Protein AF-0000000087647552 (afdb_homodimer)

Secondary structure (DSSP, 8-state):
-BHHHHHHHHHHHHHTTTS-HHHHHHHHHHHHHHTT-GGGTTSBGGG--HHHHHHHHHHHHTTT--SEEEEESTTTT--HHHHHHHHHHHHHHHHHHT-EEEEE-SS--HHHHTT-SEEEEEETTEEEEEEEGGG--TTT-/-BHHHHHHHHHHHHHTTTS-HHHHHHHHHHHHHHTT-GGGTTSBGGG--HHHHHHHHHHHHTTT--SEEEEE-TTTT--HHHHHHHHHHHHHHHHHHT-EEEEE-SS--HHHHTT-SEEEEEETTEEEEEEEGGG--TTT-

Structure (mmCIF, N/CA/C/O backbone):
data_AF-0000000087647552-model_v1
#
loop_
_entity.id
_entity.type
_entity.pdbx_description
1 polymer 'ABC transporter domain-containing protein'
#
loop_
_atom_site.group_PDB
_atom_site.id
_atom_site.type_symbol
_atom_site.label_atom_id
_atom_site.label_alt_id
_atom_site.label_comp_id
_atom_site.label_asym_id
_atom_site.label_entity_id
_atom_site.label_seq_id
_atom_site.pdbx_PDB_ins_code
_atom_site.Cartn_x
_atom_site.Cartn_y
_atom_site.Cartn_z
_atom_site.occupancy
_atom_site.B_iso_or_equiv
_atom_site.auth_seq_id
_atom_site.auth_comp_id
_atom_site.auth_asym_id
_atom_site.auth_atom_id
_atom_site.pdbx_PDB_model_num
ATOM 1 N N . MET A 1 1 ? 21.781 -4.305 -1.238 1 91.25 1 MET A N 1
ATOM 2 C CA . MET A 1 1 ? 20.938 -4.188 -0.052 1 91.25 1 MET A CA 1
ATOM 3 C C . MET A 1 1 ? 20.234 -5.508 0.249 1 91.25 1 MET A C 1
ATOM 5 O O . MET A 1 1 ? 19.766 -6.191 -0.665 1 91.25 1 MET A O 1
ATOM 9 N N . THR A 1 2 ? 20.281 -5.852 1.512 1 95.75 2 THR A N 1
ATOM 10 C CA . THR A 1 2 ? 19.641 -7.105 1.885 1 95.75 2 THR A CA 1
ATOM 11 C C . THR A 1 2 ? 18.141 -6.895 2.115 1 95.75 2 THR A C 1
ATOM 13 O O . THR A 1 2 ? 17.688 -5.762 2.281 1 95.75 2 THR A O 1
ATOM 16 N N . LEU A 1 3 ? 17.484 -8.008 2.064 1 96.69 3 LEU A N 1
ATOM 17 C CA . LEU A 1 3 ? 16.047 -7.941 2.289 1 96.69 3 LEU A CA 1
ATOM 18 C C . LEU A 1 3 ? 15.734 -7.395 3.678 1 96.69 3 LEU A C 1
ATOM 20 O O . LEU A 1 3 ? 14.883 -6.516 3.828 1 96.69 3 LEU A O 1
ATOM 24 N N . ARG A 1 4 ? 16.438 -7.867 4.66 1 96.31 4 ARG A N 1
ATOM 25 C CA . ARG A 1 4 ? 16.219 -7.406 6.023 1 96.31 4 ARG A CA 1
ATOM 26 C C . ARG A 1 4 ? 16.469 -5.91 6.148 1 96.31 4 ARG A C 1
ATOM 28 O O . ARG A 1 4 ? 15.727 -5.199 6.82 1 96.31 4 ARG A O 1
ATOM 35 N N . SER A 1 5 ? 17.516 -5.441 5.582 1 95.38 5 SER A N 1
ATOM 36 C CA . SER A 1 5 ? 17.828 -4.02 5.605 1 95.38 5 SER A CA 1
ATOM 37 C C . SER A 1 5 ? 16.719 -3.195 4.957 1 95.38 5 SER A C 1
ATOM 39 O O . SER A 1 5 ? 16.328 -2.15 5.477 1 95.38 5 SER A O 1
ATOM 41 N N . LEU A 1 6 ? 16.25 -3.693 3.814 1 95.69 6 LEU A N 1
ATOM 42 C CA . LEU A 1 6 ? 15.164 -2.975 3.143 1 95.69 6 LEU A CA 1
ATOM 43 C C . LEU A 1 6 ? 13.938 -2.869 4.043 1 95.69 6 LEU A C 1
ATOM 45 O O . LEU A 1 6 ? 13.367 -1.788 4.195 1 95.69 6 LEU A O 1
ATOM 49 N N . LEU A 1 7 ? 13.594 -3.951 4.625 1 95.81 7 LEU A N 1
ATOM 50 C CA . LEU A 1 7 ? 12.414 -3.967 5.488 1 95.81 7 LEU A CA 1
ATOM 51 C C . LEU A 1 7 ? 12.633 -3.078 6.711 1 95.81 7 LEU A C 1
ATOM 53 O O . LEU A 1 7 ? 11.711 -2.367 7.133 1 95.81 7 LEU A O 1
ATOM 57 N N . TYR A 1 8 ? 13.766 -3.104 7.223 1 93.75 8 TYR A N 1
ATOM 58 C CA . TYR A 1 8 ? 14.078 -2.281 8.391 1 93.75 8 TYR A CA 1
ATOM 59 C C . TYR A 1 8 ? 13.984 -0.798 8.047 1 93.75 8 TYR A C 1
ATOM 61 O O . TYR A 1 8 ? 13.398 -0.019 8.797 1 93.75 8 TYR A O 1
ATOM 69 N N . TYR A 1 9 ? 14.586 -0.434 6.984 1 93.31 9 TYR A N 1
ATOM 70 C CA . TYR A 1 9 ? 14.562 0.972 6.598 1 93.31 9 TYR A CA 1
ATOM 71 C C . TYR A 1 9 ? 13.148 1.421 6.242 1 93.31 9 TYR A C 1
ATOM 73 O O . TYR A 1 9 ? 12.766 2.555 6.531 1 93.31 9 TYR A O 1
ATOM 81 N N . THR A 1 10 ? 12.406 0.552 5.578 1 93.81 10 THR A N 1
ATOM 82 C CA . THR A 1 10 ? 11.016 0.861 5.297 1 93.81 10 THR A CA 1
ATOM 83 C C . THR A 1 10 ? 10.227 1.047 6.594 1 93.81 10 THR A C 1
ATOM 85 O O . THR A 1 10 ? 9.438 1.987 6.719 1 93.81 10 THR A O 1
ATOM 88 N N . ALA A 1 11 ? 10.453 0.198 7.539 1 92.88 11 ALA A N 1
ATOM 89 C CA . ALA A 1 11 ? 9.797 0.303 8.836 1 92.88 11 ALA A CA 1
ATOM 90 C C . ALA A 1 11 ? 10.188 1.592 9.555 1 92.88 11 ALA A C 1
ATOM 92 O O . ALA A 1 11 ? 9.344 2.268 10.141 1 92.88 11 ALA A O 1
ATOM 93 N N . SER A 1 12 ? 11.438 1.857 9.508 1 89.94 12 SER A N 1
ATOM 94 C CA . SER A 1 12 ? 11.938 3.072 10.141 1 89.94 12 SER A CA 1
ATOM 95 C C . SER A 1 12 ? 11.312 4.316 9.523 1 89.94 12 SER A C 1
ATOM 97 O O . SER A 1 12 ? 11 5.277 10.227 1 89.94 12 SER A O 1
ATOM 99 N N . LEU A 1 13 ? 11.219 4.242 8.258 1 89.62 13 LEU A N 1
ATOM 100 C CA . LEU A 1 13 ? 10.57 5.344 7.559 1 89.62 13 LEU A CA 1
ATOM 101 C C . LEU A 1 13 ? 9.109 5.473 7.98 1 89.62 13 LEU A C 1
ATOM 103 O O . LEU A 1 13 ? 8.625 6.578 8.234 1 89.62 13 LEU A O 1
ATOM 107 N N . THR A 1 14 ? 8.461 4.391 8.031 1 86.56 14 THR A N 1
ATOM 108 C CA . THR A 1 14 ? 7.027 4.348 8.305 1 86.56 14 THR A CA 1
ATOM 109 C C . THR A 1 14 ? 6.73 4.758 9.742 1 86.56 14 THR A C 1
ATOM 111 O O . THR A 1 14 ? 5.773 5.492 10 1 86.56 14 THR A O 1
ATOM 114 N N . PHE A 1 15 ? 7.625 4.363 10.617 1 84.56 15 PHE A N 1
ATOM 115 C CA . PHE A 1 15 ? 7.301 4.527 12.031 1 84.56 15 PHE A CA 1
ATOM 116 C C . PHE A 1 15 ? 8.305 5.453 12.711 1 84.56 15 PHE A C 1
ATOM 118 O O . PHE A 1 15 ? 8.219 5.691 13.914 1 84.56 15 PHE A O 1
ATOM 125 N N . GLY A 1 16 ? 9.188 5.852 11.922 1 71.12 16 GLY A N 1
ATOM 126 C CA . GLY A 1 16 ? 10.289 6.613 12.484 1 71.12 16 GLY A CA 1
ATOM 127 C C . GLY A 1 16 ? 9.852 7.598 13.555 1 71.12 16 GLY A C 1
ATOM 128 O O . GLY A 1 16 ? 8.953 8.406 13.328 1 71.12 16 GLY A O 1
ATOM 129 N N . GLY A 1 17 ? 10.508 7.422 14.703 1 69.88 17 GLY A N 1
ATOM 130 C CA . GLY A 1 17 ? 10.359 8.289 15.859 1 69.88 17 GLY A CA 1
ATOM 131 C C . GLY A 1 17 ? 9.164 7.953 16.719 1 69.88 17 GLY A C 1
ATOM 132 O O . GLY A 1 17 ? 9.055 8.422 17.859 1 69.88 17 GLY A O 1
ATOM 133 N N . THR A 1 18 ? 8.273 7.156 16.109 1 78.75 18 THR A N 1
ATOM 134 C CA . THR A 1 18 ? 7.062 6.875 16.875 1 78.75 18 THR A CA 1
ATOM 135 C C . THR A 1 18 ? 7.172 5.531 17.578 1 78.75 18 THR A C 1
ATOM 137 O O . THR A 1 18 ? 6.496 5.297 18.594 1 78.75 18 THR A O 1
ATOM 140 N N . LEU A 1 19 ? 8 4.672 17.016 1 82.38 19 LEU A N 1
ATOM 141 C CA . LEU A 1 19 ? 8.18 3.357 17.625 1 82.38 19 LEU A CA 1
ATOM 142 C C . LEU A 1 19 ? 9.641 3.141 18.031 1 82.38 19 LEU A C 1
ATOM 144 O O . LEU A 1 19 ? 10.555 3.547 17.312 1 82.38 19 LEU A O 1
ATOM 148 N N . PRO A 1 20 ? 9.812 2.525 19.172 1 86.81 20 PRO A N 1
ATOM 149 C CA . PRO A 1 20 ? 11.172 2.15 19.562 1 86.81 20 PRO A CA 1
ATOM 150 C C . PRO A 1 20 ? 11.789 1.098 18.641 1 86.81 20 PRO A C 1
ATOM 152 O O . PRO A 1 20 ? 11.062 0.364 17.969 1 86.81 20 PRO A O 1
ATOM 155 N N . GLY A 1 21 ? 13.109 1.027 18.594 1 85.62 21 GLY A N 1
ATOM 156 C CA . GLY A 1 21 ? 13.852 0.119 17.734 1 85.62 21 GLY A CA 1
ATOM 157 C C . GLY A 1 21 ? 13.445 -1.331 17.906 1 85.62 21 GLY A C 1
ATOM 158 O O . GLY A 1 21 ? 13.305 -2.059 16.906 1 85.62 21 GLY A O 1
ATOM 159 N N . ASN A 1 22 ? 13.211 -1.688 19.109 1 90.69 22 ASN A N 1
ATOM 160 C CA . ASN A 1 22 ? 12.82 -3.068 19.375 1 90.69 22 ASN A CA 1
ATOM 161 C C . ASN A 1 22 ? 11.469 -3.402 18.75 1 90.69 22 ASN A C 1
ATOM 163 O O . ASN A 1 22 ? 11.273 -4.516 18.25 1 90.69 22 ASN A O 1
ATOM 167 N N . GLU A 1 23 ? 10.578 -2.477 18.734 1 91.62 23 GLU A N 1
ATOM 168 C CA . GLU A 1 23 ? 9.266 -2.676 18.125 1 91.62 23 GLU A CA 1
ATOM 169 C C . GLU A 1 23 ? 9.375 -2.754 16.609 1 91.62 23 GLU A C 1
ATOM 171 O O . GLU A 1 23 ? 8.648 -3.521 15.961 1 91.62 23 GLU A O 1
ATOM 1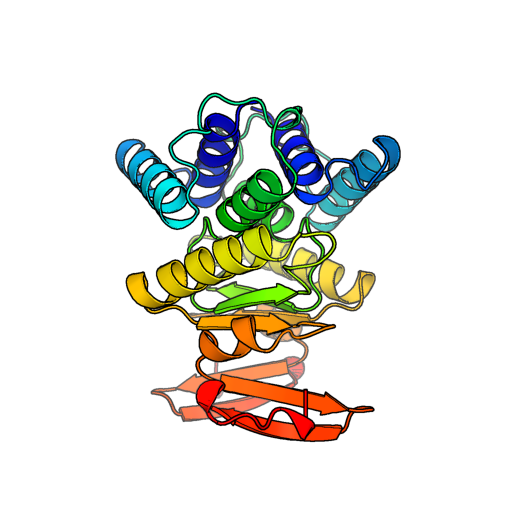76 N N . ILE A 1 24 ? 10.266 -1.996 16.141 1 91.5 24 ILE A N 1
ATOM 177 C CA . ILE A 1 24 ? 10.508 -2.035 14.695 1 91.5 24 ILE A CA 1
ATOM 178 C C . ILE A 1 24 ? 11.031 -3.414 14.297 1 91.5 24 ILE A C 1
ATOM 180 O O . ILE A 1 24 ? 10.547 -4.012 13.336 1 91.5 24 ILE A O 1
ATOM 184 N N . GLU A 1 25 ? 11.938 -3.932 15.055 1 92.94 25 GLU A N 1
ATOM 185 C CA . GLU A 1 25 ? 12.5 -5.254 14.789 1 92.94 25 GLU A CA 1
ATOM 186 C C . GLU A 1 25 ? 11.43 -6.336 14.883 1 92.94 25 GLU A C 1
ATOM 188 O O . GLU A 1 25 ? 11.414 -7.27 14.078 1 92.94 25 GLU A O 1
ATOM 193 N N . ARG A 1 26 ? 10.602 -6.172 15.805 1 93.81 26 ARG A N 1
ATOM 194 C CA . ARG A 1 26 ? 9.516 -7.133 15.984 1 93.81 26 ARG A CA 1
ATOM 195 C C . ARG A 1 26 ? 8.562 -7.109 14.797 1 93.81 26 ARG A C 1
ATOM 197 O O . ARG A 1 26 ? 8.141 -8.164 14.312 1 93.81 26 ARG A O 1
ATOM 204 N N . ARG A 1 27 ? 8.273 -5.992 14.336 1 91.75 27 ARG A N 1
ATOM 205 C CA . ARG A 1 27 ? 7.379 -5.848 13.195 1 91.75 27 ARG A CA 1
ATOM 206 C C . ARG A 1 27 ? 7.996 -6.445 11.938 1 91.75 27 ARG A C 1
ATOM 208 O O . ARG A 1 27 ? 7.324 -7.152 11.188 1 91.75 27 ARG A O 1
ATOM 215 N N . VAL A 1 28 ? 9.25 -6.141 11.766 1 95.19 28 VAL A N 1
ATOM 216 C CA . VAL A 1 28 ? 9.961 -6.664 10.602 1 95.19 28 VAL A CA 1
ATOM 217 C C . VAL A 1 28 ? 10.008 -8.188 10.664 1 95.19 28 VAL A C 1
ATOM 219 O O . VAL A 1 28 ? 9.711 -8.867 9.68 1 95.19 28 VAL A O 1
ATOM 222 N N . HIS A 1 29 ? 10.297 -8.695 11.797 1 96 29 HIS A N 1
ATOM 223 C CA . HIS A 1 29 ? 10.367 -10.141 11.977 1 96 29 HIS A CA 1
ATOM 224 C C . HIS A 1 29 ? 9.008 -10.789 11.734 1 96 29 HIS A C 1
ATOM 226 O O . HIS A 1 29 ? 8.914 -11.82 11.062 1 96 29 HIS A O 1
ATOM 232 N N . SER A 1 30 ? 7.988 -10.203 12.305 1 94.75 30 SER A N 1
ATOM 233 C CA . SER A 1 30 ? 6.629 -10.711 12.141 1 94.75 30 SER A CA 1
ATOM 234 C C . SER A 1 30 ? 6.223 -10.742 10.672 1 94.75 30 SER A C 1
ATOM 236 O O . SER A 1 30 ? 5.633 -11.719 10.203 1 94.75 30 SER A O 1
ATOM 238 N N . LEU A 1 31 ? 6.547 -9.742 9.984 1 94.38 31 LEU A N 1
ATOM 239 C CA . LEU A 1 31 ? 6.207 -9.672 8.562 1 94.38 31 LEU A CA 1
ATOM 240 C C . LEU A 1 31 ? 6.984 -10.711 7.766 1 94.38 31 LEU A C 1
ATOM 242 O O . LEU A 1 31 ? 6.43 -11.359 6.875 1 94.38 31 LEU A O 1
ATOM 246 N N . MET A 1 32 ? 8.242 -10.828 8.086 1 96.44 32 MET A N 1
ATOM 247 C CA . MET A 1 32 ? 9.055 -11.828 7.398 1 96.44 32 MET A CA 1
ATOM 248 C C . MET A 1 32 ? 8.508 -13.227 7.645 1 96.44 32 MET A C 1
ATOM 250 O O . MET A 1 32 ? 8.508 -14.062 6.738 1 96.44 32 MET A O 1
ATOM 254 N N . ARG A 1 33 ? 8.07 -13.469 8.852 1 96.38 33 ARG A N 1
ATOM 255 C CA . ARG A 1 33 ? 7.461 -14.75 9.172 1 96.38 33 ARG A CA 1
ATOM 256 C C . ARG A 1 33 ? 6.18 -14.969 8.367 1 96.38 33 ARG A C 1
ATOM 258 O O . ARG A 1 33 ? 5.996 -16.016 7.754 1 96.38 33 ARG A O 1
ATOM 265 N N . THR A 1 34 ? 5.324 -14.031 8.344 1 95.12 34 THR A N 1
ATOM 266 C CA . THR A 1 34 ? 4.031 -14.102 7.676 1 95.12 34 THR A CA 1
ATOM 267 C C . THR A 1 34 ? 4.207 -14.383 6.188 1 95.12 34 THR A C 1
ATOM 269 O O . THR A 1 34 ? 3.432 -15.133 5.594 1 95.12 34 THR A O 1
ATOM 272 N N . PHE A 1 35 ? 5.285 -13.883 5.598 1 95.88 35 PHE A N 1
ATOM 273 C CA . PHE A 1 35 ? 5.465 -14 4.156 1 95.88 35 PHE A CA 1
ATOM 274 C C . PHE A 1 35 ? 6.543 -15.023 3.822 1 95.88 35 PHE A C 1
ATOM 276 O O . PHE A 1 35 ? 7.074 -15.031 2.711 1 95.88 35 PHE A O 1
ATOM 283 N N . ASP A 1 36 ? 6.836 -15.82 4.777 1 96.19 36 ASP A N 1
ATOM 284 C CA . ASP A 1 36 ? 7.777 -16.922 4.598 1 96.19 36 ASP A CA 1
ATOM 285 C C . ASP A 1 36 ? 9.109 -16.422 4.043 1 96.19 36 ASP A C 1
ATOM 287 O O . ASP A 1 36 ? 9.594 -16.922 3.029 1 96.19 36 ASP A O 1
ATOM 291 N N . LEU A 1 37 ? 9.68 -15.406 4.734 1 97.12 37 LEU A N 1
ATOM 292 C CA . LEU A 1 37 ? 10.914 -14.773 4.27 1 97.12 37 LEU A CA 1
ATOM 293 C C . LEU A 1 37 ? 12 -14.852 5.332 1 97.12 37 LEU A C 1
ATOM 295 O O . LEU A 1 37 ? 13.039 -14.203 5.211 1 97.12 37 LEU A O 1
ATOM 299 N N . LEU A 1 38 ? 11.789 -15.562 6.457 1 96.44 38 LEU A N 1
ATOM 300 C CA . LEU A 1 38 ? 12.75 -15.617 7.555 1 96.44 38 LEU A CA 1
ATOM 301 C C . LEU A 1 38 ? 14.102 -16.125 7.066 1 96.44 38 LEU A C 1
ATOM 303 O O . LEU A 1 38 ? 15.141 -15.648 7.523 1 96.44 38 LEU A O 1
ATOM 307 N N . GLY A 1 39 ? 14.156 -16.984 6.121 1 95.69 39 GLY A N 1
ATOM 308 C CA . GLY A 1 39 ? 15.398 -17.531 5.602 1 95.69 39 GLY A CA 1
ATOM 309 C C . GLY A 1 39 ? 16.047 -16.641 4.559 1 95.69 39 GLY A C 1
ATOM 310 O O . GLY A 1 39 ? 17.141 -16.938 4.078 1 95.69 39 GLY A O 1
ATOM 311 N N . TYR A 1 40 ? 15.492 -15.453 4.309 1 96.5 40 TYR A N 1
ATOM 312 C CA . TYR A 1 40 ? 15.961 -14.625 3.199 1 96.5 40 TYR A CA 1
ATOM 313 C C . TYR A 1 40 ? 16.531 -13.312 3.707 1 96.5 40 TYR A C 1
ATOM 315 O O . TYR A 1 40 ? 16.953 -12.469 2.914 1 96.5 40 TYR A O 1
ATOM 323 N N . GLY A 1 41 ? 16.594 -13.125 4.996 1 96 41 GLY A N 1
ATOM 324 C CA . GLY A 1 41 ? 16.953 -11.836 5.57 1 96 41 GLY A CA 1
ATOM 325 C C . GLY A 1 41 ? 18.312 -11.328 5.098 1 96 41 GLY A C 1
ATOM 326 O O . GLY A 1 41 ? 18.484 -10.133 4.859 1 96 41 GLY A O 1
ATOM 327 N N . HIS A 1 42 ? 19.234 -12.203 4.895 1 96.81 42 HIS A N 1
ATOM 328 C CA . HIS A 1 42 ? 20.594 -11.82 4.547 1 96.81 42 HIS A CA 1
ATOM 329 C C . HIS A 1 42 ? 20.797 -11.828 3.035 1 96.81 42 HIS A C 1
ATOM 331 O O . HIS A 1 42 ? 21.859 -11.43 2.545 1 96.81 42 HIS A O 1
ATOM 337 N N . GLU A 1 43 ? 19.812 -12.234 2.305 1 95.81 43 GLU A N 1
ATOM 338 C CA . GLU A 1 43 ? 19.922 -12.281 0.85 1 95.81 43 GLU A CA 1
ATOM 339 C C . GLU A 1 43 ? 19.844 -10.883 0.242 1 95.81 43 GLU A C 1
ATOM 341 O O . GLU A 1 43 ? 19.047 -10.055 0.686 1 95.81 43 GLU A O 1
ATOM 346 N N . LYS A 1 44 ? 20.766 -10.727 -0.76 1 94.94 44 LYS A N 1
ATOM 347 C CA . LYS A 1 44 ? 20.641 -9.492 -1.532 1 94.94 44 LYS A CA 1
ATOM 348 C C . LYS A 1 44 ? 19.359 -9.484 -2.365 1 94.94 44 LYS A C 1
ATOM 350 O O . LYS A 1 44 ? 18.953 -10.523 -2.887 1 94.94 44 LYS A O 1
ATOM 355 N N . LEU A 1 45 ? 18.766 -8.289 -2.518 1 93.44 45 LEU A N 1
ATOM 356 C CA . LEU A 1 45 ? 17.5 -8.156 -3.227 1 93.44 45 LEU A CA 1
ATOM 357 C C . LEU A 1 45 ? 17.609 -8.703 -4.645 1 93.44 45 LEU A C 1
ATOM 359 O O . LEU A 1 45 ? 16.688 -9.344 -5.145 1 93.44 45 LEU A O 1
ATOM 363 N N . GLN A 1 46 ? 18.75 -8.484 -5.336 1 89.81 46 GLN A N 1
ATOM 364 C CA . GLN A 1 46 ? 18.938 -8.898 -6.727 1 89.81 46 GLN A CA 1
ATOM 365 C C . GLN A 1 46 ? 18.984 -10.414 -6.848 1 89.81 46 GLN A C 1
ATOM 367 O O . GLN A 1 46 ? 18.844 -10.961 -7.945 1 89.81 46 GLN A O 1
ATOM 372 N N . ASN A 1 47 ? 19.203 -11.133 -5.766 1 92.88 47 ASN A N 1
ATOM 373 C CA . ASN A 1 47 ? 19.359 -12.586 -5.781 1 92.88 47 ASN A CA 1
ATOM 374 C C . ASN A 1 47 ? 18.047 -13.297 -5.465 1 92.88 47 ASN A C 1
ATOM 376 O O . ASN A 1 47 ? 17.969 -14.523 -5.516 1 92.88 47 ASN A O 1
ATOM 380 N N . LEU A 1 48 ? 17.078 -12.578 -5.168 1 93.62 48 LEU A N 1
ATOM 381 C CA . LEU A 1 48 ? 15.797 -13.188 -4.82 1 93.62 48 LEU A CA 1
ATOM 382 C C . LEU A 1 48 ? 15.125 -13.781 -6.055 1 93.62 48 LEU A C 1
ATOM 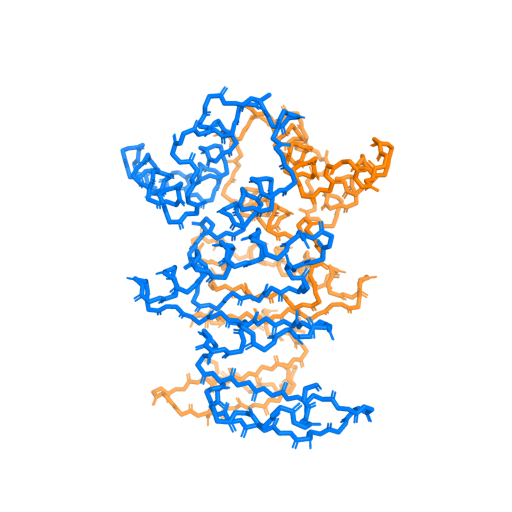384 O O . LEU A 1 48 ? 15.18 -13.195 -7.141 1 93.62 48 LEU A O 1
ATOM 388 N N . SER A 1 49 ? 14.578 -14.984 -5.836 1 91.19 49 SER A N 1
ATOM 389 C CA . SER A 1 49 ? 13.727 -15.539 -6.883 1 91.19 49 SER A CA 1
ATOM 390 C C . SER A 1 49 ? 12.5 -14.664 -7.117 1 91.19 49 SER A C 1
ATOM 392 O O . SER A 1 49 ? 12.211 -13.766 -6.324 1 91.19 49 SER A O 1
ATOM 394 N N . LYS A 1 50 ? 11.727 -14.945 -8.172 1 89.31 50 LYS A N 1
ATOM 395 C CA . LYS A 1 50 ? 10.516 -14.195 -8.5 1 89.31 50 LYS A CA 1
ATOM 396 C C . LYS A 1 50 ? 9.477 -14.32 -7.387 1 89.31 50 LYS A C 1
ATOM 398 O O . LYS A 1 50 ? 8.836 -13.336 -7.012 1 89.31 50 LYS A O 1
ATOM 403 N N . SER A 1 51 ? 9.375 -15.508 -6.949 1 92.06 51 SER A N 1
ATOM 404 C CA . SER A 1 51 ? 8.398 -15.773 -5.902 1 92.06 51 SER A CA 1
ATOM 405 C C . SER A 1 51 ? 8.773 -15.078 -4.598 1 92.06 51 SER A C 1
ATOM 407 O O . SER A 1 51 ? 7.934 -14.453 -3.953 1 92.06 51 SER A O 1
ATOM 409 N N . ALA A 1 52 ? 10.023 -15.148 -4.156 1 93.75 52 ALA A N 1
ATOM 410 C CA . ALA A 1 52 ? 10.492 -14.484 -2.941 1 93.75 52 ALA A CA 1
ATOM 411 C C . ALA A 1 52 ? 10.414 -12.961 -3.08 1 93.75 52 ALA A C 1
ATOM 413 O O . ALA A 1 52 ? 10.078 -12.266 -2.123 1 93.75 52 ALA A O 1
ATOM 414 N N . ARG A 1 53 ? 10.695 -12.562 -4.242 1 93.25 53 ARG A N 1
ATOM 415 C CA . ARG A 1 53 ? 10.633 -11.133 -4.535 1 93.25 53 ARG A CA 1
ATOM 416 C C . ARG A 1 53 ? 9.203 -10.617 -4.387 1 93.25 53 ARG A C 1
ATOM 418 O O . ARG A 1 53 ? 8.984 -9.539 -3.824 1 93.25 53 ARG A O 1
ATOM 425 N N . ARG A 1 54 ? 8.281 -11.281 -4.906 1 91.62 54 ARG A N 1
ATOM 426 C CA . ARG A 1 54 ? 6.883 -10.891 -4.797 1 91.62 54 ARG A CA 1
ATOM 427 C C . ARG A 1 54 ? 6.438 -10.844 -3.34 1 91.62 54 ARG A C 1
ATOM 429 O O . ARG A 1 54 ? 5.766 -9.898 -2.922 1 91.62 54 ARG A O 1
ATOM 436 N N . ARG A 1 55 ? 6.812 -11.836 -2.66 1 93.75 55 ARG A N 1
ATOM 437 C CA . ARG A 1 55 ? 6.445 -11.875 -1.248 1 93.75 55 ARG A CA 1
ATOM 438 C C . ARG A 1 55 ? 7.117 -10.742 -0.479 1 93.75 55 ARG A C 1
ATOM 440 O O . ARG A 1 55 ? 6.504 -10.133 0.402 1 93.75 55 ARG A O 1
ATOM 447 N N . ALA A 1 56 ? 8.359 -10.438 -0.813 1 94.56 56 ALA A N 1
ATOM 448 C CA . ALA A 1 56 ? 9.07 -9.32 -0.201 1 94.56 56 ALA A CA 1
ATOM 449 C C . ALA A 1 56 ? 8.375 -7.996 -0.513 1 94.56 56 ALA A C 1
ATOM 451 O O . ALA A 1 56 ? 8.227 -7.141 0.364 1 94.56 56 ALA A O 1
ATOM 452 N N . ALA A 1 57 ? 7.977 -7.855 -1.758 1 91.56 57 ALA A N 1
ATOM 453 C CA . ALA A 1 57 ? 7.262 -6.645 -2.152 1 91.56 57 ALA A CA 1
ATOM 454 C C . ALA A 1 57 ? 5.973 -6.484 -1.352 1 91.56 57 ALA A C 1
ATOM 456 O O . ALA A 1 57 ? 5.617 -5.371 -0.949 1 91.56 57 ALA A O 1
ATOM 457 N N . MET A 1 58 ? 5.316 -7.504 -1.102 1 91.25 58 MET A N 1
ATOM 458 C CA . MET A 1 58 ? 4.098 -7.477 -0.297 1 91.25 58 MET A CA 1
ATOM 459 C C . MET A 1 58 ? 4.402 -7.078 1.144 1 91.25 58 MET A C 1
ATOM 461 O O . MET A 1 58 ? 3.668 -6.297 1.747 1 91.25 58 MET A O 1
ATOM 465 N N . ALA A 1 59 ? 5.453 -7.66 1.643 1 93 59 ALA A N 1
ATOM 466 C CA . ALA A 1 59 ? 5.867 -7.328 3.004 1 93 59 ALA A CA 1
ATOM 467 C C . ALA A 1 59 ? 6.137 -5.832 3.143 1 93 59 ALA A C 1
ATOM 469 O O . ALA A 1 59 ? 5.75 -5.215 4.137 1 93 59 ALA A O 1
ATOM 470 N N . VAL A 1 60 ? 6.77 -5.297 2.16 1 92.38 60 VAL A N 1
ATOM 471 C CA . VAL A 1 60 ? 7.047 -3.865 2.164 1 92.38 60 VAL A CA 1
ATOM 472 C C . VAL A 1 60 ? 5.734 -3.086 2.139 1 92.38 60 VAL A C 1
ATOM 474 O O . VAL A 1 60 ? 5.543 -2.152 2.924 1 92.38 60 VAL A O 1
ATOM 477 N N . ALA A 1 61 ? 4.879 -3.488 1.303 1 87.81 61 ALA A N 1
ATOM 478 C CA . ALA A 1 61 ? 3.604 -2.797 1.125 1 87.81 61 ALA A CA 1
ATOM 479 C C . ALA A 1 61 ? 2.762 -2.865 2.396 1 87.81 61 ALA A C 1
ATOM 481 O O . ALA A 1 61 ? 2.004 -1.938 2.695 1 87.81 61 ALA A O 1
ATOM 482 N N . LEU A 1 62 ? 2.975 -3.873 3.17 1 89.25 62 LEU A N 1
ATOM 483 C CA . LEU A 1 62 ? 2.113 -4.113 4.32 1 89.25 62 LEU A CA 1
ATOM 484 C C . LEU A 1 62 ? 2.799 -3.678 5.613 1 89.25 62 LEU A C 1
ATOM 486 O O . LEU A 1 62 ? 2.305 -3.959 6.707 1 89.25 62 LEU A O 1
ATOM 490 N N . MET A 1 63 ? 3.814 -3.016 5.426 1 89.5 63 MET A N 1
ATOM 491 C CA . MET A 1 63 ? 4.578 -2.568 6.59 1 89.5 63 MET A CA 1
ATOM 492 C C . MET A 1 63 ? 3.707 -1.739 7.527 1 89.5 63 MET A C 1
ATOM 494 O O . MET A 1 63 ? 3.75 -1.923 8.742 1 89.5 63 MET A O 1
ATOM 498 N N . LYS A 1 64 ? 2.906 -0.943 7.012 1 84.06 64 LYS A N 1
ATOM 499 C CA . LYS A 1 64 ? 2.088 -0.039 7.812 1 84.06 64 LYS A CA 1
ATOM 500 C C . LYS A 1 64 ? 0.899 -0.773 8.43 1 84.06 64 LYS A C 1
ATOM 502 O O . LYS A 1 64 ? 0.236 -0.249 9.328 1 84.06 64 LYS A O 1
ATOM 507 N N . ASP A 1 65 ? 0.677 -1.971 7.973 1 86.69 65 ASP A N 1
ATOM 508 C CA . ASP A 1 65 ? -0.378 -2.818 8.516 1 86.69 65 ASP A CA 1
ATOM 509 C C . ASP A 1 65 ? -1.753 -2.188 8.312 1 86.69 65 ASP A C 1
ATOM 511 O O . ASP A 1 65 ? -2.504 -1.989 9.266 1 86.69 65 ASP A O 1
ATOM 515 N N . PRO A 1 66 ? -2.057 -1.925 7.117 1 84.44 66 PRO A N 1
ATOM 516 C CA . PRO A 1 66 ? -3.348 -1.299 6.824 1 84.44 66 PRO A CA 1
ATOM 517 C C . PRO A 1 66 ? -4.531 -2.221 7.113 1 84.44 66 PRO A C 1
ATOM 519 O O . PRO A 1 66 ? -4.383 -3.445 7.086 1 84.44 66 PRO A O 1
ATOM 522 N N . LEU A 1 67 ? -5.688 -1.565 7.305 1 84.38 67 LEU A N 1
ATOM 523 C CA . LEU A 1 67 ? -6.906 -2.328 7.543 1 84.38 67 LEU A CA 1
ATOM 524 C C . LEU A 1 67 ? -7.375 -3.021 6.266 1 84.38 67 LEU A C 1
ATOM 526 O O . LEU A 1 67 ? -7.969 -4.102 6.324 1 84.38 67 LEU A O 1
ATOM 530 N N . LEU A 1 68 ? -7.098 -2.387 5.141 1 87.06 68 LEU A N 1
ATOM 531 C CA . LEU A 1 68 ? -7.488 -2.906 3.834 1 87.06 68 LEU A CA 1
ATOM 532 C C . LEU A 1 68 ? -6.293 -2.934 2.883 1 87.06 68 LEU A C 1
ATOM 534 O O . LEU A 1 68 ? -5.664 -1.901 2.643 1 87.06 68 LEU A O 1
ATOM 538 N N . LEU A 1 69 ? -5.984 -4.141 2.428 1 87.25 69 LEU A N 1
ATOM 539 C CA . LEU A 1 69 ? -4.938 -4.305 1.427 1 87.25 69 LEU A CA 1
ATOM 540 C C . LEU A 1 69 ? -5.535 -4.621 0.06 1 87.25 69 LEU A C 1
ATOM 542 O O . LEU A 1 69 ? -6.324 -5.562 -0.074 1 87.25 69 LEU A O 1
ATOM 546 N N . VAL A 1 70 ? -5.199 -3.771 -0.9 1 87.69 70 VAL A N 1
ATOM 547 C CA . VAL A 1 70 ? -5.621 -4.023 -2.273 1 87.69 70 VAL A CA 1
ATOM 548 C C . VAL A 1 70 ? -4.434 -4.527 -3.094 1 87.69 70 VAL A C 1
ATOM 550 O O . VAL A 1 70 ? -3.387 -3.879 -3.145 1 87.69 70 VAL A O 1
ATOM 553 N N . VAL A 1 71 ? -4.625 -5.641 -3.639 1 87.75 71 VAL A N 1
ATOM 554 C CA . VAL A 1 71 ? -3.561 -6.246 -4.434 1 87.75 71 VAL A CA 1
ATOM 555 C C . VAL A 1 71 ? -4.055 -6.492 -5.855 1 87.75 71 VAL A C 1
ATOM 557 O O . VAL A 1 71 ? -5.051 -7.191 -6.062 1 87.75 71 VAL A O 1
ATOM 560 N N . GLU A 1 72 ? -3.342 -5.957 -6.754 1 84.56 72 GLU A N 1
ATOM 561 C CA . GLU A 1 72 ? -3.729 -6.117 -8.156 1 84.56 72 GLU A CA 1
ATOM 562 C C . GLU A 1 72 ? -2.863 -7.164 -8.852 1 84.56 72 GLU A C 1
ATOM 564 O O . GLU A 1 72 ? -1.644 -7.004 -8.945 1 84.56 72 GLU A O 1
ATOM 569 N N . ASP A 1 73 ? -3.451 -8.219 -9.328 1 87 73 ASP A N 1
ATOM 570 C CA . ASP A 1 73 ? -2.826 -9.281 -10.109 1 87 73 ASP A CA 1
ATOM 571 C C . ASP A 1 73 ? -1.564 -9.805 -9.43 1 87 73 ASP A C 1
ATOM 573 O O . ASP A 1 73 ? -0.486 -9.812 -10.023 1 87 73 ASP A O 1
ATOM 577 N N . PRO A 1 74 ? -1.704 -10.328 -8.258 1 86.81 74 PRO A N 1
ATOM 578 C CA . PRO A 1 74 ? -0.533 -10.75 -7.488 1 86.81 74 PRO A CA 1
ATOM 579 C C . PRO A 1 74 ? 0.134 -12 -8.062 1 86.81 74 PRO A C 1
ATOM 581 O O . PRO A 1 74 ? 1.275 -12.312 -7.715 1 86.81 74 PRO A O 1
ATOM 584 N N . PHE A 1 75 ? -0.526 -12.633 -8.961 1 87 75 PHE A N 1
ATOM 585 C CA . PHE A 1 75 ? -0.044 -13.938 -9.383 1 87 75 PHE A CA 1
ATOM 586 C C . PHE A 1 75 ? 0.63 -13.852 -10.75 1 87 75 PHE A C 1
ATOM 588 O O . PHE A 1 75 ? 1.069 -14.867 -11.297 1 87 75 PHE A O 1
ATOM 595 N N . HIS A 1 76 ? 0.662 -12.672 -11.234 1 83.5 76 HIS A N 1
ATOM 596 C CA . HIS A 1 76 ? 1.241 -12.516 -12.562 1 83.5 76 HIS A CA 1
ATOM 597 C C . HIS A 1 76 ? 2.666 -13.062 -12.609 1 83.5 76 HIS A C 1
ATOM 599 O O . HIS A 1 76 ? 3.477 -12.758 -11.727 1 83.5 76 HIS A O 1
ATOM 605 N N . ASP A 1 77 ? 2.975 -13.992 -13.586 1 84.06 77 ASP A N 1
ATOM 606 C CA . ASP A 1 77 ? 4.289 -14.547 -13.898 1 84.06 77 ASP A CA 1
ATOM 607 C C . ASP A 1 77 ? 4.762 -15.492 -12.797 1 84.06 77 ASP A C 1
ATOM 609 O O . ASP A 1 77 ? 5.965 -15.711 -12.641 1 84.06 77 ASP A O 1
ATOM 613 N N . LEU A 1 78 ? 3.861 -15.953 -11.969 1 88.5 78 LEU A N 1
ATOM 614 C CA . LEU A 1 78 ? 4.199 -16.922 -10.945 1 88.5 78 LEU A CA 1
ATOM 615 C C . LEU A 1 78 ? 3.746 -18.328 -11.352 1 88.5 78 LEU A C 1
ATOM 617 O O . LEU A 1 78 ? 2.742 -18.469 -12.055 1 88.5 78 LEU A O 1
ATOM 621 N N . ASP A 1 79 ? 4.535 -19.266 -10.93 1 89.75 79 ASP A N 1
ATOM 622 C CA . ASP A 1 79 ? 4.109 -20.641 -11.141 1 89.75 79 ASP A CA 1
ATOM 623 C C . ASP A 1 79 ? 3.061 -21.047 -10.109 1 89.75 79 ASP A C 1
ATOM 625 O O . ASP A 1 79 ? 2.799 -20.312 -9.156 1 89.75 79 ASP A O 1
ATOM 629 N N . PRO A 1 80 ? 2.357 -22.172 -10.328 1 89.19 80 PRO A N 1
ATOM 630 C CA . PRO A 1 80 ? 1.25 -22.578 -9.461 1 89.19 80 PRO A CA 1
ATOM 631 C C . PRO A 1 80 ? 1.665 -22.719 -7.996 1 89.19 80 PRO A C 1
ATOM 633 O O . PRO A 1 80 ? 0.912 -22.328 -7.098 1 89.19 80 PRO A O 1
ATOM 636 N N . ILE A 1 81 ? 2.814 -23.234 -7.773 1 90.62 81 ILE A N 1
ATOM 637 C CA . ILE A 1 81 ? 3.281 -23.438 -6.406 1 90.62 81 ILE A CA 1
ATOM 638 C C . ILE A 1 81 ? 3.498 -22.094 -5.723 1 90.62 81 ILE A C 1
ATOM 640 O O . ILE A 1 81 ? 3.084 -21.891 -4.578 1 90.62 81 ILE A O 1
ATOM 644 N N . ALA A 1 82 ? 4.125 -21.188 -6.414 1 91.19 82 ALA A N 1
ATOM 645 C CA . ALA A 1 82 ? 4.359 -19.828 -5.898 1 91.19 82 ALA A CA 1
ATOM 646 C C . ALA A 1 82 ? 3.041 -19.109 -5.637 1 91.19 82 ALA A C 1
ATOM 648 O O . ALA A 1 82 ? 2.92 -18.359 -4.664 1 91.19 82 ALA A O 1
ATOM 649 N N . CYS A 1 83 ? 2.129 -19.328 -6.504 1 90.81 83 CYS A N 1
ATOM 650 C CA . CYS A 1 83 ? 0.806 -18.75 -6.316 1 90.81 83 CYS A CA 1
ATOM 651 C C . CYS A 1 83 ? 0.175 -19.219 -5.016 1 90.81 83 CYS A C 1
ATOM 653 O O . CYS A 1 83 ? -0.343 -18.422 -4.238 1 90.81 83 CYS A O 1
ATOM 655 N N . TYR A 1 84 ? 0.229 -20.453 -4.875 1 90.12 84 TYR A N 1
ATOM 656 C CA . TYR A 1 84 ? -0.332 -21.047 -3.666 1 90.12 84 TYR A CA 1
ATOM 657 C C . TYR A 1 84 ? 0.362 -20.5 -2.42 1 90.12 84 TYR A C 1
ATOM 659 O O . TYR A 1 84 ? -0.293 -20.203 -1.422 1 90.12 84 TYR A O 1
ATOM 667 N N . GLN A 1 85 ? 1.652 -20.422 -2.461 1 91.69 85 GLN A N 1
ATOM 668 C CA . GLN A 1 85 ? 2.424 -19.906 -1.334 1 91.69 85 GLN A CA 1
ATOM 669 C C . GLN A 1 85 ? 2.027 -18.469 -1.007 1 91.69 85 GLN A C 1
ATOM 671 O O . GLN A 1 85 ? 1.82 -18.125 0.159 1 91.69 85 GLN A O 1
ATOM 676 N N . LEU A 1 86 ? 1.963 -17.703 -2.023 1 92.69 86 LEU A N 1
ATOM 677 C CA . LEU A 1 86 ? 1.591 -16.312 -1.825 1 92.69 86 LEU A CA 1
ATOM 678 C C . LEU A 1 86 ? 0.182 -16.203 -1.254 1 92.69 86 LEU A C 1
ATOM 680 O O . LEU A 1 86 ? -0.067 -15.391 -0.358 1 92.69 86 LEU A O 1
ATOM 684 N N . MET A 1 87 ? -0.73 -16.938 -1.765 1 91.94 87 MET A N 1
ATOM 685 C CA . MET A 1 87 ? -2.104 -16.938 -1.271 1 91.94 87 MET A CA 1
ATOM 686 C C . MET A 1 87 ? -2.152 -17.297 0.209 1 91.94 87 MET A C 1
ATOM 688 O O . MET A 1 87 ? -2.895 -16.688 0.979 1 91.94 87 MET A O 1
ATOM 692 N N . ASN A 1 88 ? -1.435 -18.266 0.541 1 92.44 88 ASN A N 1
ATOM 693 C CA . ASN A 1 88 ? -1.383 -18.672 1.942 1 92.44 88 ASN A CA 1
ATOM 694 C C . ASN A 1 88 ? -0.829 -17.547 2.826 1 92.44 88 ASN A C 1
ATOM 696 O O . ASN A 1 88 ? -1.321 -17.328 3.934 1 92.44 88 ASN A O 1
ATOM 700 N N . CYS A 1 89 ? 0.211 -16.922 2.355 1 94.12 89 CYS A N 1
ATOM 701 C CA . CYS A 1 89 ? 0.772 -15.797 3.084 1 94.12 89 CYS A CA 1
ATOM 702 C C . CYS A 1 89 ? -0.279 -14.719 3.303 1 94.12 89 CYS A C 1
ATOM 704 O O . CYS A 1 89 ? -0.433 -14.211 4.418 1 94.12 89 CYS A O 1
ATOM 706 N N . LEU A 1 90 ? -0.985 -14.414 2.262 1 94 90 LEU A N 1
ATOM 707 C CA . LEU A 1 90 ? -1.995 -13.367 2.33 1 94 90 LEU A CA 1
ATOM 708 C C . LEU A 1 90 ? -3.145 -13.773 3.244 1 94 90 LEU A C 1
ATOM 710 O O . LEU A 1 90 ? -3.658 -12.953 4.008 1 94 90 LEU A O 1
ATOM 714 N N . ARG A 1 91 ? -3.547 -14.961 3.129 1 92.44 91 ARG A N 1
ATOM 715 C CA . ARG A 1 91 ? -4.59 -15.484 4.008 1 92.44 91 ARG A CA 1
ATOM 716 C C . ARG A 1 91 ? -4.164 -15.398 5.469 1 92.44 91 ARG A C 1
ATOM 718 O O . ARG A 1 91 ? -4.938 -14.969 6.324 1 92.44 91 ARG A O 1
ATOM 725 N N . ASN A 1 92 ? -2.992 -15.859 5.77 1 91.44 92 ASN A N 1
ATOM 726 C CA . ASN A 1 92 ? -2.461 -15.812 7.129 1 91.44 92 ASN A CA 1
ATOM 727 C C . ASN A 1 92 ? -2.383 -14.375 7.645 1 91.44 92 ASN A C 1
ATOM 729 O O . ASN A 1 92 ? -2.738 -14.109 8.789 1 91.44 92 ASN A O 1
ATOM 733 N N . TYR A 1 93 ? -1.881 -13.531 6.797 1 92.62 93 TYR A N 1
ATOM 734 C CA . TYR A 1 93 ? -1.818 -12.117 7.148 1 92.62 93 TYR A CA 1
ATOM 735 C C . TYR A 1 93 ? -3.195 -11.586 7.535 1 92.62 93 TYR A C 1
ATOM 737 O O . TYR A 1 93 ? -3.35 -10.945 8.578 1 92.62 93 TYR A O 1
ATOM 745 N N . ALA A 1 94 ? -4.168 -11.867 6.734 1 93.25 94 ALA A N 1
ATOM 746 C CA . ALA A 1 94 ? -5.531 -11.391 6.961 1 93.25 94 ALA A CA 1
ATOM 747 C C . ALA A 1 94 ? -6.113 -11.977 8.242 1 93.25 94 ALA A C 1
ATOM 749 O O . ALA A 1 94 ? -6.719 -11.266 9.039 1 93.25 94 ALA A O 1
ATOM 750 N N . ALA A 1 95 ? -5.914 -13.242 8.414 1 90.81 95 ALA A N 1
ATOM 751 C CA . ALA A 1 95 ? -6.484 -13.953 9.555 1 90.81 95 ALA A CA 1
ATOM 752 C C . ALA A 1 95 ? -5.82 -13.531 10.859 1 90.81 95 ALA A C 1
ATOM 754 O O . ALA A 1 95 ? -6.5 -13.242 11.852 1 90.81 95 ALA A O 1
ATOM 755 N N . GLU A 1 96 ? -4.531 -13.391 10.898 1 89.5 96 GLU A N 1
ATOM 756 C CA . GLU A 1 96 ? -3.766 -13.102 12.109 1 89.5 96 GLU A CA 1
ATOM 757 C C . GLU A 1 96 ? -4 -11.672 12.578 1 89.5 96 GLU A C 1
ATOM 759 O O . GLU A 1 96 ? -3.967 -11.391 13.781 1 89.5 96 GLU A O 1
ATOM 764 N N . ARG A 1 97 ? -4.188 -10.828 11.648 1 90 97 ARG A N 1
ATOM 765 C CA . ARG A 1 97 ? -4.246 -9.406 11.984 1 90 97 ARG A CA 1
ATOM 766 C C . ARG A 1 97 ? -5.66 -8.859 11.828 1 90 97 ARG A C 1
ATOM 768 O O . ARG A 1 97 ? -5.898 -7.672 12.031 1 90 97 ARG A O 1
ATOM 775 N N . SER A 1 98 ? -6.617 -9.695 11.531 1 92.31 98 SER A N 1
ATOM 776 C CA . SER A 1 98 ? -8 -9.289 11.305 1 92.31 98 SER A CA 1
ATOM 777 C C . SER A 1 98 ? -8.094 -8.164 10.281 1 92.31 98 SER A C 1
ATOM 779 O O . SER A 1 98 ? -8.695 -7.125 10.547 1 92.31 98 SER A O 1
ATOM 781 N N . ARG A 1 99 ? -7.402 -8.43 9.172 1 91.94 99 ARG A N 1
ATOM 782 C CA . ARG A 1 99 ? -7.375 -7.469 8.078 1 91.94 99 ARG A CA 1
ATOM 783 C C . ARG A 1 99 ? -8.18 -7.973 6.887 1 91.94 99 ARG A C 1
ATOM 785 O O . ARG A 1 99 ? -8.5 -9.164 6.801 1 91.94 99 ARG A O 1
ATOM 792 N N . ILE A 1 100 ? -8.523 -7.016 5.988 1 91.06 100 ILE A N 1
ATOM 793 C CA . ILE A 1 100 ? -9.211 -7.34 4.742 1 91.06 100 ILE A CA 1
ATOM 794 C C . ILE A 1 100 ? -8.227 -7.242 3.574 1 91.06 100 ILE A C 1
ATOM 796 O O . ILE A 1 100 ? -7.508 -6.25 3.441 1 91.06 100 ILE A O 1
ATOM 800 N N . VAL A 1 101 ? -8.18 -8.312 2.775 1 92.06 101 VAL A N 1
ATOM 801 C CA . VAL A 1 101 ? -7.375 -8.305 1.559 1 92.06 101 VAL A CA 1
ATOM 802 C C . VAL A 1 101 ? -8.289 -8.383 0.336 1 92.06 101 VAL A C 1
ATOM 804 O O . VAL A 1 101 ? -9.055 -9.336 0.187 1 92.06 101 VAL A O 1
ATOM 807 N N . LEU A 1 102 ? -8.25 -7.336 -0.427 1 91.31 102 LEU A N 1
ATOM 808 C CA . LEU A 1 102 ? -8.945 -7.301 -1.709 1 91.31 102 LEU A CA 1
ATOM 809 C C . LEU A 1 102 ? -7.969 -7.52 -2.861 1 91.31 102 LEU A C 1
ATOM 811 O O . LEU A 1 102 ? -6.965 -6.816 -2.975 1 91.31 102 LEU A O 1
ATOM 815 N N . MET A 1 103 ? -8.305 -8.531 -3.709 1 90.94 103 MET A N 1
ATOM 816 C CA . MET A 1 103 ? -7.395 -8.844 -4.809 1 90.94 103 MET A CA 1
ATOM 817 C C . MET A 1 103 ? -8.148 -8.914 -6.133 1 90.94 103 MET A C 1
ATOM 819 O O . MET A 1 103 ? -9.312 -9.32 -6.168 1 90.94 103 MET A O 1
ATOM 823 N N . THR A 1 104 ? -7.539 -8.453 -7.125 1 89.38 104 THR A N 1
ATOM 824 C CA . THR A 1 104 ? -8.008 -8.688 -8.492 1 89.38 104 THR A CA 1
ATOM 825 C C . THR A 1 104 ? -7.141 -9.734 -9.188 1 89.38 104 THR A C 1
ATOM 827 O O . THR A 1 104 ? -5.914 -9.695 -9.086 1 89.38 104 THR A O 1
ATOM 830 N N . ILE A 1 105 ? -7.828 -10.648 -9.75 1 87.31 105 ILE A N 1
ATOM 831 C CA . ILE A 1 105 ? -7.117 -11.734 -10.414 1 87.31 105 ILE A CA 1
ATOM 832 C C . ILE A 1 105 ? -7.633 -11.898 -11.836 1 87.31 105 ILE A C 1
ATOM 834 O O . ILE A 1 105 ? -8.844 -11.961 -12.062 1 87.31 105 ILE A O 1
ATOM 838 N N . GLY A 1 106 ? -6.738 -11.797 -12.742 1 82.56 106 GLY A N 1
ATOM 839 C CA . GLY A 1 106 ? -7.129 -12 -14.133 1 82.56 106 GLY A CA 1
ATOM 840 C C . GLY A 1 106 ? -7.512 -13.438 -14.438 1 82.56 106 GLY A C 1
ATOM 841 O O . GLY A 1 106 ? -8.547 -13.695 -15.055 1 82.56 106 GLY A O 1
ATOM 842 N N . ARG A 1 107 ? -6.707 -14.414 -14.211 1 76.62 107 ARG A N 1
ATOM 843 C CA . ARG A 1 107 ? -6.996 -15.828 -14.414 1 76.62 107 ARG A CA 1
ATOM 844 C C . ARG A 1 107 ? -7.012 -16.578 -13.086 1 76.62 107 ARG A C 1
ATOM 846 O O . ARG A 1 107 ? -5.988 -16.656 -12.398 1 76.62 107 ARG A O 1
ATOM 853 N N . LEU A 1 108 ? -8.203 -16.922 -12.812 1 73.44 108 LEU A N 1
ATOM 854 C CA . LEU A 1 108 ? -8.328 -17.609 -11.531 1 73.44 108 LEU A CA 1
ATOM 855 C C . LEU A 1 108 ? -8.227 -19.125 -11.695 1 73.44 108 LEU A C 1
ATOM 857 O O . LEU A 1 108 ? -8.852 -19.688 -12.594 1 73.44 108 LEU A O 1
ATOM 861 N N . ARG A 1 109 ? -7.379 -19.609 -10.984 1 76.12 109 ARG A N 1
ATOM 862 C CA . ARG A 1 109 ? -7.316 -21.062 -10.891 1 76.12 109 ARG A CA 1
ATOM 863 C C . ARG A 1 109 ? -8.219 -21.594 -9.781 1 76.12 109 ARG A C 1
ATOM 865 O O . ARG A 1 109 ? -8.422 -20.906 -8.773 1 76.12 109 ARG A O 1
ATOM 872 N N . SER A 1 110 ? -8.789 -22.781 -9.969 1 75.06 110 SER A N 1
ATOM 873 C CA . SER A 1 110 ? -9.742 -23.375 -9.031 1 75.06 110 SER A CA 1
ATOM 874 C C . SER A 1 110 ? -9.125 -23.562 -7.652 1 75.06 110 SER A C 1
ATOM 876 O O . SER A 1 110 ? -9.797 -23.375 -6.637 1 75.06 110 SER A O 1
ATOM 878 N N . ASP A 1 111 ? -7.938 -23.984 -7.602 1 76.56 111 ASP A N 1
ATOM 879 C CA . ASP A 1 111 ? -7.27 -24.25 -6.332 1 76.56 111 ASP A CA 1
ATOM 880 C C . ASP A 1 111 ? -7.117 -22.969 -5.512 1 76.56 111 ASP A C 1
ATOM 882 O O . ASP A 1 111 ? -7.113 -23.016 -4.281 1 76.56 111 ASP A O 1
ATOM 886 N N . ILE A 1 112 ? -7.102 -21.859 -6.125 1 80.88 112 ILE A N 1
ATOM 887 C CA . ILE A 1 112 ? -6.949 -20.562 -5.457 1 80.88 112 ILE A CA 1
ATOM 888 C C . ILE A 1 112 ? -8.305 -20.094 -4.926 1 80.88 112 ILE A C 1
ATOM 890 O O . ILE A 1 112 ? -8.375 -19.469 -3.863 1 80.88 112 ILE A O 1
ATOM 894 N N . CYS A 1 113 ? -9.305 -20.484 -5.52 1 79.88 113 CYS A N 1
ATOM 895 C CA . CYS A 1 113 ? -10.656 -20.078 -5.145 1 79.88 113 CYS A CA 1
ATOM 896 C C . CYS A 1 113 ? -11.023 -20.609 -3.766 1 79.88 113 CYS A C 1
ATOM 898 O O . CYS A 1 113 ? -11.719 -19.953 -3.002 1 79.88 113 CYS A O 1
ATOM 900 N N . GLN A 1 114 ? -10.484 -21.719 -3.498 1 81.88 114 GLN A N 1
ATOM 901 C CA . GLN A 1 114 ? -10.844 -22.391 -2.25 1 81.88 114 GLN A CA 1
ATOM 902 C C . GLN A 1 114 ? -10.289 -21.641 -1.046 1 81.88 114 GLN A C 1
ATOM 904 O O . GLN A 1 114 ? -10.781 -21.797 0.074 1 81.88 114 GLN A O 1
ATOM 909 N N . ILE A 1 115 ? -9.359 -20.828 -1.267 1 85.69 115 ILE A N 1
ATOM 910 C CA . ILE A 1 115 ? -8.711 -20.094 -0.183 1 85.69 115 ILE A CA 1
ATOM 911 C C . ILE A 1 115 ? -9.398 -18.75 0.019 1 85.69 115 ILE A C 1
ATOM 913 O O . ILE A 1 115 ? -9.258 -18.125 1.073 1 85.69 115 ILE A O 1
ATOM 917 N N . ILE A 1 116 ? -10.164 -18.375 -0.931 1 88.44 116 ILE A N 1
ATOM 918 C CA . ILE A 1 116 ? -10.773 -17.047 -0.934 1 88.44 116 ILE A CA 1
ATOM 919 C C . ILE A 1 116 ? -12.117 -17.109 -0.21 1 88.44 116 ILE A C 1
ATOM 921 O O . ILE A 1 116 ? -12.945 -17.969 -0.488 1 88.44 116 ILE A O 1
ATOM 925 N N . SER A 1 117 ? -12.305 -16.188 0.795 1 91.44 117 SER A N 1
ATOM 926 C CA . SER A 1 117 ? -13.555 -16.156 1.554 1 91.44 117 SER A CA 1
ATOM 927 C C . SER A 1 117 ? -14.719 -15.719 0.678 1 91.44 117 SER A C 1
ATOM 929 O O . SER A 1 117 ? -15.773 -16.359 0.68 1 91.44 117 SER A O 1
ATOM 931 N N . ARG A 1 118 ? -14.578 -14.656 -0.056 1 92.5 118 ARG A N 1
ATOM 932 C CA . ARG A 1 118 ? -15.594 -14.117 -0.96 1 92.5 118 ARG A CA 1
ATOM 933 C C . ARG A 1 118 ? -14.992 -13.789 -2.322 1 92.5 118 ARG A C 1
ATOM 935 O O . ARG A 1 118 ? -13.867 -13.289 -2.406 1 92.5 118 ARG A O 1
ATOM 942 N N . ILE A 1 119 ? -15.758 -14.133 -3.369 1 91.12 119 ILE A N 1
ATOM 943 C CA 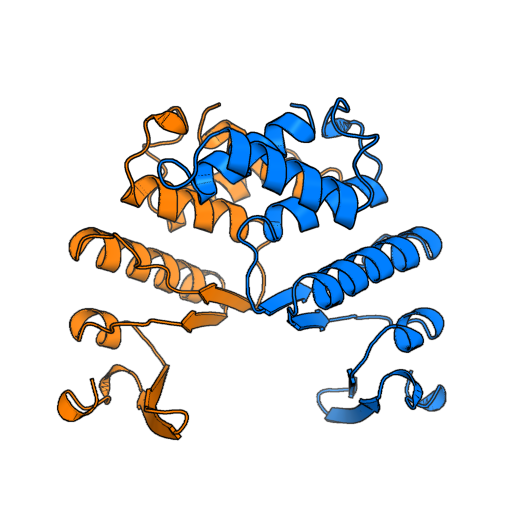. ILE A 1 119 ? -15.258 -13.906 -4.719 1 91.12 119 ILE A CA 1
ATOM 944 C C . ILE A 1 119 ? -16.359 -13.281 -5.578 1 91.12 119 ILE A C 1
ATOM 946 O O . ILE A 1 119 ? -17.531 -13.586 -5.41 1 91.12 119 ILE A O 1
ATOM 950 N N . THR A 1 120 ? -16.016 -12.336 -6.32 1 92 120 THR A N 1
ATOM 951 C CA . THR A 1 120 ? -16.859 -11.766 -7.363 1 92 120 THR A CA 1
ATOM 952 C C . THR A 1 120 ? -16.219 -11.945 -8.734 1 92 120 THR A C 1
ATOM 954 O O . THR A 1 120 ? -15.086 -11.523 -8.961 1 92 120 THR A O 1
ATOM 957 N N . VAL A 1 121 ? -16.922 -12.609 -9.633 1 90.62 121 VAL A N 1
ATOM 958 C CA . VAL A 1 121 ? -16.453 -12.867 -10.984 1 90.62 121 VAL A CA 1
ATOM 959 C C . VAL A 1 121 ? -17.109 -11.906 -11.969 1 90.62 121 VAL A C 1
ATOM 961 O O . VAL A 1 121 ? -18.344 -11.836 -12.039 1 90.62 121 VAL A O 1
ATOM 964 N N . LEU A 1 122 ? -16.234 -11.242 -12.617 1 90.38 122 LEU A N 1
ATOM 965 C CA . LEU A 1 122 ? -16.719 -10.297 -13.617 1 90.38 122 LEU A CA 1
ATOM 966 C C . LEU A 1 122 ? -16.469 -10.812 -15.023 1 90.38 122 LEU A C 1
ATOM 968 O O . LEU A 1 122 ? -15.406 -11.391 -15.297 1 90.38 122 LEU A O 1
ATOM 972 N N . PHE A 1 123 ? -17.531 -10.664 -15.844 1 88.31 123 PHE A N 1
ATOM 973 C CA . PHE A 1 123 ? -17.438 -10.984 -17.266 1 88.31 123 PHE A CA 1
ATOM 974 C C . PHE A 1 123 ? -18.016 -9.859 -18.109 1 88.31 123 PHE A C 1
ATOM 976 O O . PHE A 1 123 ? -19.203 -9.555 -18.031 1 88.31 123 PHE A O 1
ATOM 983 N N . HIS A 1 124 ? -17.125 -9.305 -18.891 1 89.38 124 HIS A N 1
ATOM 984 C CA . HIS A 1 124 ? -17.516 -8.172 -19.719 1 89.38 124 HIS A CA 1
ATOM 985 C C . HIS A 1 124 ? -18.219 -7.102 -18.891 1 89.38 124 HIS A C 1
ATOM 987 O O . HIS A 1 124 ? -19.281 -6.613 -19.297 1 89.38 124 HIS A O 1
ATOM 993 N N . GLY A 1 125 ? -17.766 -6.945 -17.75 1 87.19 125 GLY A N 1
ATOM 994 C CA . GLY A 1 125 ? -18.25 -5.852 -16.938 1 87.19 125 GLY A CA 1
ATOM 995 C C . GLY A 1 125 ? -19.469 -6.227 -16.109 1 87.19 125 GLY A C 1
ATOM 996 O O . GLY A 1 125 ? -19.969 -5.418 -15.32 1 87.19 125 GLY A O 1
ATOM 997 N N . GLU A 1 126 ? -19.875 -7.441 -16.312 1 91.75 126 GLU A N 1
ATOM 998 C CA . GLU A 1 126 ? -21.047 -7.906 -15.578 1 91.75 126 GLU A CA 1
ATOM 999 C C . GLU A 1 126 ? -20.672 -8.93 -14.508 1 91.75 126 GLU A C 1
ATOM 1001 O O . GLU A 1 126 ? -19.781 -9.766 -14.734 1 91.75 126 GLU A O 1
ATOM 1006 N N . VAL A 1 127 ? -21.438 -8.836 -13.438 1 92.88 127 VAL A N 1
ATOM 1007 C CA . VAL A 1 127 ? -21.172 -9.781 -12.359 1 92.88 127 VAL A CA 1
ATOM 1008 C C . VAL A 1 127 ? -21.797 -11.133 -12.703 1 92.88 127 VAL A C 1
ATOM 1010 O O . VAL A 1 127 ? -23 -11.25 -12.867 1 92.88 127 VAL A O 1
ATOM 1013 N N . MET A 1 128 ? -20.953 -12.164 -12.727 1 91.31 128 MET A N 1
ATOM 1014 C CA . MET A 1 128 ? -21.406 -13.523 -13.031 1 91.31 128 MET A CA 1
ATOM 1015 C C . MET A 1 128 ? -21.641 -14.312 -11.75 1 91.31 128 MET A C 1
ATOM 1017 O O . MET A 1 128 ? -22.484 -15.211 -11.719 1 91.31 128 MET A O 1
ATOM 1021 N N . TYR A 1 129 ? -20.922 -14.047 -10.828 1 91.25 129 TYR A N 1
ATOM 1022 C CA . TYR A 1 129 ? -21.016 -14.711 -9.531 1 91.25 129 TYR A CA 1
ATOM 1023 C C . TYR A 1 129 ? -20.484 -13.812 -8.422 1 91.25 129 TYR A C 1
ATOM 1025 O O . TYR A 1 129 ? -19.516 -13.07 -8.617 1 91.25 129 TYR A O 1
ATOM 1033 N N . SER A 1 130 ? -21.109 -13.781 -7.316 1 93.88 130 SER A N 1
ATOM 1034 C CA . SER A 1 130 ? -20.641 -13.102 -6.117 1 93.88 130 SER A CA 1
ATOM 1035 C C . SER A 1 130 ? -21.047 -13.852 -4.855 1 93.88 130 SER A C 1
ATOM 1037 O O . SER A 1 130 ? -22.234 -14.008 -4.574 1 93.88 130 SER A O 1
ATOM 1039 N N . GLY A 1 131 ? -20.125 -14.367 -4.219 1 92.19 131 GLY A N 1
ATOM 1040 C CA . GLY A 1 131 ? -20.406 -15.172 -3.041 1 92.19 131 GLY A CA 1
ATOM 1041 C C . GLY A 1 131 ? -19.172 -15.828 -2.465 1 92.19 131 GLY A C 1
ATOM 1042 O O . GLY A 1 131 ? -18.062 -15.281 -2.559 1 92.19 131 GLY A O 1
ATOM 1043 N N . ASN A 1 132 ? -19.422 -16.938 -1.796 1 90.69 132 ASN A N 1
ATOM 1044 C CA . ASN A 1 132 ? -18.344 -17.688 -1.176 1 90.69 132 ASN A CA 1
ATOM 1045 C C . ASN A 1 132 ? -17.453 -18.344 -2.221 1 90.69 132 ASN A C 1
ATOM 1047 O O . ASN A 1 132 ? -17.938 -18.875 -3.217 1 90.69 132 ASN A O 1
ATOM 1051 N N . GLY A 1 133 ? -16.141 -18.156 -1.966 1 86.44 133 GLY A N 1
ATOM 1052 C CA . GLY A 1 133 ? -15.195 -18.766 -2.883 1 86.44 133 GLY A CA 1
ATOM 1053 C C . GLY A 1 133 ? -15.383 -20.25 -3.047 1 86.44 133 GLY A C 1
ATOM 1054 O O . GLY A 1 133 ? -15.273 -20.781 -4.156 1 86.44 133 GLY A O 1
ATOM 1055 N N . LEU A 1 134 ? -15.703 -20.922 -1.949 1 85.12 134 LEU A N 1
ATOM 1056 C CA . LEU A 1 134 ? -15.852 -22.359 -1.946 1 85.12 134 LEU A CA 1
ATOM 1057 C C . LEU A 1 134 ? -17.047 -22.797 -2.781 1 85.12 134 LEU A C 1
ATOM 1059 O O . LEU A 1 134 ? -17.078 -23.891 -3.328 1 85.12 134 LEU A O 1
ATOM 1063 N N . SER A 1 135 ? -17.984 -21.922 -2.906 1 87.06 135 SER A N 1
ATOM 1064 C CA . SER A 1 135 ? -19.25 -22.25 -3.578 1 87.06 135 SER A CA 1
ATOM 1065 C C . SER A 1 135 ? -19.234 -21.781 -5.031 1 87.06 135 SER A C 1
ATOM 1067 O O . SER A 1 135 ? -20.219 -21.938 -5.742 1 87.06 135 SER A O 1
ATOM 1069 N N . CYS A 1 136 ? -18.109 -21.203 -5.43 1 83.88 136 CYS A N 1
ATOM 1070 C CA . CYS A 1 136 ? -18.047 -20.703 -6.797 1 83.88 136 CYS A CA 1
ATOM 1071 C C . CYS A 1 136 ? -18.016 -21.859 -7.793 1 83.88 136 CYS A C 1
ATOM 1073 O O . CYS A 1 136 ? -17.141 -22.719 -7.727 1 83.88 136 CYS A O 1
ATOM 1075 N N . PRO A 1 137 ? -19.016 -21.812 -8.719 1 83.31 137 PRO A N 1
ATOM 1076 C CA . PRO A 1 137 ? -19.062 -22.891 -9.695 1 83.31 137 PRO A CA 1
ATOM 1077 C C . PRO A 1 137 ? -17.875 -22.859 -10.664 1 83.31 137 PRO A C 1
ATOM 1079 O O . PRO A 1 137 ? -17.453 -21.797 -11.094 1 83.31 137 PRO A O 1
ATOM 1082 N N . GLU A 1 138 ? -17.359 -24.031 -10.922 1 81 138 GLU A N 1
ATOM 1083 C CA . GLU A 1 138 ? -16.25 -24.156 -11.852 1 81 138 GLU A CA 1
ATOM 1084 C C . GLU A 1 138 ? -16.625 -23.625 -13.234 1 81 138 GLU A C 1
ATOM 1086 O O . GLU A 1 138 ? -15.75 -23.188 -13.992 1 81 138 GLU A O 1
ATOM 1091 N N . THR A 1 139 ? -17.906 -23.594 -13.516 1 78.88 139 THR A N 1
ATOM 1092 C CA . THR A 1 139 ? -18.375 -23.188 -14.836 1 78.88 139 THR A CA 1
ATOM 1093 C C . THR A 1 139 ? -18.188 -21.672 -15.023 1 78.88 139 THR A C 1
ATOM 1095 O O . THR A 1 139 ? -18.094 -21.203 -16.156 1 78.88 139 THR A O 1
ATOM 1098 N N . VAL A 1 140 ? -18.141 -21.094 -13.867 1 76.19 140 VAL A N 1
ATOM 1099 C CA . VAL A 1 140 ? -18.016 -19.641 -13.953 1 76.19 140 VAL A CA 1
ATOM 1100 C C . VAL A 1 140 ? -16.547 -19.25 -14.062 1 76.19 140 VAL A C 1
ATOM 1102 O O . VAL A 1 140 ? -16.234 -18.172 -14.586 1 76.19 140 VAL A O 1
ATOM 1105 N N . LEU A 1 141 ? -15.695 -20.141 -13.648 1 72.5 141 LEU A N 1
ATOM 1106 C CA . LEU A 1 141 ? -14.266 -19.828 -13.625 1 72.5 141 LEU A CA 1
ATOM 1107 C C . LEU A 1 141 ? -13.633 -20.078 -14.984 1 72.5 141 LEU A C 1
ATOM 1109 O O . LEU A 1 141 ? -13.992 -21.031 -15.68 1 72.5 141 LEU A O 1
ATOM 1113 N N . MET B 1 1 ? 20.828 5.059 5.207 1 91.38 1 MET B N 1
ATOM 1114 C CA . MET B 1 1 ? 20.25 4.906 3.869 1 91.38 1 MET B CA 1
ATOM 1115 C C . MET B 1 1 ? 19.562 6.188 3.422 1 91.38 1 MET B C 1
ATOM 1117 O O . MET B 1 1 ? 18.891 6.844 4.215 1 91.38 1 MET B O 1
ATOM 1121 N N . THR B 1 2 ? 19.859 6.551 2.188 1 95.75 2 THR B N 1
ATOM 1122 C CA . THR B 1 2 ? 19.234 7.77 1.683 1 95.75 2 THR B CA 1
ATOM 1123 C C . THR B 1 2 ? 17.828 7.48 1.155 1 95.75 2 THR B C 1
ATOM 1125 O O . THR B 1 2 ? 17.484 6.324 0.907 1 95.75 2 THR B O 1
ATOM 1128 N N . LEU B 1 3 ? 17.109 8.547 1.06 1 96.62 3 LEU B N 1
ATOM 1129 C CA . LEU B 1 3 ? 15.758 8.398 0.548 1 96.62 3 LEU B CA 1
ATOM 1130 C C . LEU B 1 3 ? 15.773 7.844 -0.873 1 96.62 3 LEU B C 1
ATOM 1132 O O . LEU B 1 3 ? 15.016 6.922 -1.19 1 96.62 3 LEU B O 1
ATOM 1136 N N . ARG B 1 4 ? 16.641 8.367 -1.688 1 96.31 4 ARG B N 1
ATOM 1137 C CA . ARG B 1 4 ? 16.719 7.902 -3.068 1 96.31 4 ARG B CA 1
ATOM 1138 C C . ARG B 1 4 ? 17.078 6.422 -3.127 1 96.31 4 ARG B C 1
ATOM 1140 O O . ARG B 1 4 ? 16.516 5.672 -3.934 1 96.31 4 ARG B O 1
ATOM 1147 N N . SER B 1 5 ? 18 6.02 -2.361 1 95.44 5 SER B N 1
ATOM 1148 C CA . SER B 1 5 ? 18.391 4.613 -2.312 1 95.44 5 SER B CA 1
ATOM 1149 C C . SER B 1 5 ? 17.219 3.727 -1.9 1 95.44 5 SER B C 1
ATOM 1151 O O . SER B 1 5 ? 17 2.666 -2.488 1 95.44 5 SER B O 1
ATOM 1153 N N . LEU B 1 6 ? 16.5 4.18 -0.886 1 95.69 6 LEU B N 1
ATOM 1154 C CA . LEU B 1 6 ? 15.352 3.398 -0.443 1 95.69 6 LEU B CA 1
ATOM 1155 C C . LEU B 1 6 ? 14.344 3.234 -1.571 1 95.69 6 LEU B C 1
ATOM 1157 O O . LEU B 1 6 ? 13.867 2.125 -1.832 1 95.69 6 LEU B O 1
ATOM 1161 N N . LEU B 1 7 ? 14.062 4.293 -2.207 1 95.81 7 LEU B N 1
ATOM 1162 C CA . LEU B 1 7 ? 13.086 4.254 -3.291 1 95.81 7 LEU B CA 1
ATOM 1163 C C . LEU B 1 7 ? 13.586 3.385 -4.441 1 95.81 7 LEU B C 1
ATOM 1165 O O . LEU B 1 7 ? 12.812 2.629 -5.035 1 95.81 7 LEU B O 1
ATOM 1169 N N . TYR B 1 8 ? 14.805 3.488 -4.719 1 93.75 8 TYR B N 1
ATOM 1170 C CA . TYR B 1 8 ? 15.391 2.691 -5.793 1 93.75 8 TYR B CA 1
ATOM 1171 C C . TYR B 1 8 ? 15.305 1.203 -5.473 1 93.75 8 TYR B C 1
ATOM 1173 O O . TYR B 1 8 ? 14.922 0.399 -6.324 1 93.75 8 TYR B O 1
ATOM 1181 N N . TYR B 1 9 ? 15.695 0.863 -4.305 1 93.31 9 TYR B N 1
ATOM 1182 C CA . TYR B 1 9 ? 15.672 -0.545 -3.926 1 93.31 9 TYR B CA 1
ATOM 1183 C C . TYR B 1 9 ? 14.242 -1.07 -3.861 1 93.31 9 TYR B C 1
ATOM 1185 O O . TYR B 1 9 ? 13.977 -2.221 -4.223 1 93.31 9 TYR B O 1
ATOM 1193 N N . THR B 1 10 ? 13.336 -0.254 -3.375 1 93.75 10 THR B N 1
ATOM 1194 C CA . THR B 1 10 ? 11.93 -0.64 -3.379 1 93.75 10 THR B CA 1
ATOM 1195 C C . THR B 1 10 ? 11.43 -0.86 -4.805 1 93.75 10 THR B C 1
ATOM 1197 O O . THR B 1 10 ? 10.734 -1.841 -5.082 1 93.75 10 THR B O 1
ATOM 1200 N N . ALA B 1 11 ? 11.797 0.006 -5.676 1 92.88 11 ALA B N 1
ATOM 1201 C CA . ALA B 1 11 ? 11.422 -0.13 -7.078 1 92.88 11 ALA B CA 1
ATOM 1202 C C . ALA B 1 11 ? 12.023 -1.392 -7.691 1 92.88 11 ALA B C 1
ATOM 1204 O O . ALA B 1 11 ? 11.352 -2.109 -8.438 1 92.88 11 ALA B O 1
ATOM 1205 N N . SER B 1 12 ? 13.25 -1.576 -7.406 1 90.06 12 SER B N 1
ATOM 1206 C CA . SER B 1 12 ? 13.93 -2.76 -7.922 1 90.06 12 SER B CA 1
ATOM 1207 C C . SER B 1 12 ? 13.266 -4.039 -7.434 1 90.06 12 SER B C 1
ATOM 1209 O O . SER B 1 12 ? 13.148 -5.012 -8.188 1 90.06 12 SER B O 1
ATOM 1211 N N . LEU B 1 13 ? 12.922 -3.988 -6.215 1 89.62 13 LEU B N 1
ATOM 1212 C CA . LEU B 1 13 ? 12.203 -5.129 -5.656 1 89.62 13 LEU B CA 1
ATOM 1213 C C . LEU B 1 13 ? 10.867 -5.332 -6.363 1 89.62 13 LEU B C 1
ATOM 1215 O O . LEU B 1 13 ? 10.508 -6.461 -6.703 1 89.62 13 LEU B O 1
ATOM 1219 N N . THR B 1 14 ? 10.18 -4.293 -6.559 1 86.5 14 THR B N 1
ATOM 1220 C CA . THR B 1 14 ? 8.836 -4.324 -7.113 1 86.5 14 THR B CA 1
ATOM 1221 C C . THR B 1 14 ? 8.859 -4.738 -8.578 1 86.5 14 THR B C 1
ATOM 1223 O O . THR B 1 14 ? 8.023 -5.527 -9.023 1 86.5 14 THR B O 1
ATOM 1226 N N . PHE B 1 15 ? 9.883 -4.273 -9.266 1 84.56 15 PHE B N 1
ATOM 1227 C CA . PHE B 1 15 ? 9.852 -4.438 -10.711 1 84.56 15 PHE B CA 1
ATOM 1228 C C . PHE B 1 15 ? 11.031 -5.289 -11.18 1 84.56 15 PHE B C 1
ATOM 1230 O O . PHE B 1 15 ? 11.188 -5.539 -12.375 1 84.56 15 PHE B O 1
ATOM 1237 N N . GLY B 1 16 ? 11.781 -5.602 -10.242 1 71.06 16 GLY B N 1
ATOM 1238 C CA . GLY B 1 16 ? 13.031 -6.273 -10.586 1 71.06 16 GLY B CA 1
ATOM 1239 C C . GLY B 1 16 ? 12.859 -7.324 -11.672 1 71.06 16 GLY B C 1
ATOM 1240 O O . GLY B 1 16 ? 11.977 -8.18 -11.578 1 71.06 16 GLY B O 1
ATOM 1241 N N . GLY B 1 17 ? 13.695 -7.164 -12.688 1 70.31 17 GLY B N 1
ATOM 1242 C CA . GLY B 1 17 ? 13.812 -8.062 -13.82 1 70.31 17 GLY B CA 1
ATOM 1243 C C . GLY B 1 17 ? 12.789 -7.793 -14.906 1 70.31 17 GLY B C 1
ATOM 1244 O O . GLY B 1 17 ? 12.922 -8.281 -16.031 1 70.31 17 GLY B O 1
ATOM 1245 N N . THR B 1 18 ? 11.773 -7.027 -14.492 1 78.94 18 THR B N 1
ATOM 1246 C CA . THR B 1 18 ? 10.727 -6.805 -15.477 1 78.94 18 THR B CA 1
ATOM 1247 C C . THR B 1 18 ? 10.906 -5.453 -16.156 1 78.94 18 THR B C 1
ATOM 1249 O O . THR B 1 18 ? 10.422 -5.246 -17.281 1 78.94 18 THR B O 1
ATOM 1252 N N . LEU B 1 19 ? 11.555 -4.555 -15.445 1 82.62 19 LEU B N 1
ATOM 1253 C CA . LEU B 1 19 ? 11.789 -3.227 -16 1 82.62 19 LEU B CA 1
ATOM 1254 C C . LEU B 1 19 ? 13.281 -2.928 -16.109 1 82.62 19 LEU B C 1
ATOM 1256 O O . LEU B 1 19 ? 14.047 -3.289 -15.211 1 82.62 19 LEU B O 1
ATOM 1260 N N . PRO B 1 20 ? 13.641 -2.287 -17.188 1 87.12 20 PRO B N 1
ATOM 1261 C CA . PRO B 1 20 ? 15.039 -1.841 -17.297 1 87.12 20 PRO B CA 1
ATOM 1262 C C . PRO B 1 20 ? 15.391 -0.763 -16.281 1 87.12 20 PRO B C 1
ATOM 1264 O O . PRO B 1 20 ? 14.508 -0.074 -15.766 1 87.12 20 PRO B O 1
ATOM 1267 N N . GLY B 1 21 ? 16.672 -0.621 -15.961 1 85.75 21 GLY B N 1
ATOM 1268 C CA . GLY B 1 21 ? 17.188 0.321 -14.977 1 85.75 21 GLY B CA 1
ATOM 1269 C C . GLY B 1 21 ? 16.734 1.748 -15.227 1 85.75 21 GLY B C 1
ATOM 1270 O O . GLY B 1 21 ? 16.359 2.463 -14.297 1 85.75 21 GLY B O 1
ATOM 1271 N N . ASN B 1 22 ? 16.734 2.107 -16.469 1 90.88 22 ASN B N 1
ATOM 1272 C CA . ASN B 1 22 ? 16.328 3.467 -16.812 1 90.88 22 ASN B CA 1
ATOM 1273 C C . ASN B 1 22 ? 14.867 3.723 -16.484 1 90.88 22 ASN B C 1
ATOM 1275 O O . ASN B 1 22 ? 14.508 4.824 -16.047 1 90.88 22 ASN B O 1
ATOM 1279 N N . GLU B 1 23 ? 14.031 2.738 -16.641 1 91.62 23 GLU B N 1
ATOM 1280 C CA . GLU B 1 23 ? 12.617 2.861 -16.312 1 91.62 23 GLU B CA 1
ATOM 1281 C C . GLU B 1 23 ? 12.414 2.934 -14.797 1 91.62 23 GLU B C 1
ATOM 1283 O O . GLU B 1 23 ? 11.539 3.66 -14.32 1 91.62 23 GLU B O 1
ATOM 1288 N N . ILE B 1 24 ? 13.234 2.227 -14.156 1 91.5 24 ILE B N 1
ATOM 1289 C CA . ILE B 1 24 ? 13.18 2.266 -12.695 1 91.5 24 ILE B CA 1
ATOM 1290 C C . ILE B 1 24 ? 13.531 3.668 -12.203 1 91.5 24 ILE B C 1
ATOM 1292 O O . ILE B 1 24 ? 12.836 4.23 -11.359 1 91.5 24 ILE B O 1
ATOM 1296 N N . GLU B 1 25 ? 14.539 4.246 -12.766 1 93 25 GLU B N 1
ATOM 1297 C CA . GLU B 1 25 ? 14.969 5.594 -12.398 1 93 25 GLU B CA 1
ATOM 1298 C C . GLU B 1 25 ? 13.883 6.617 -12.703 1 93 25 GLU B C 1
ATOM 1300 O O . GLU B 1 25 ? 13.656 7.547 -11.93 1 93 25 GLU B O 1
ATOM 1305 N N . ARG B 1 26 ? 13.266 6.418 -13.781 1 93.81 26 ARG B N 1
ATOM 1306 C CA . ARG B 1 26 ? 12.195 7.32 -14.18 1 93.81 26 ARG B CA 1
ATOM 1307 C C . ARG B 1 26 ? 11.016 7.238 -13.211 1 93.81 26 ARG B C 1
ATOM 1309 O O . ARG B 1 26 ? 10.445 8.266 -12.828 1 93.81 26 ARG B O 1
ATOM 1316 N N . ARG B 1 27 ? 10.703 6.098 -12.812 1 91.62 27 ARG B N 1
ATOM 1317 C CA . ARG B 1 27 ? 9.602 5.898 -11.875 1 91.62 27 ARG B CA 1
ATOM 1318 C C . ARG B 1 27 ? 9.922 6.52 -10.516 1 91.62 27 ARG B C 1
ATOM 1320 O O . ARG B 1 27 ? 9.07 7.188 -9.922 1 91.62 27 ARG B O 1
ATOM 1327 N N . VAL B 1 28 ? 11.133 6.293 -10.094 1 95.12 28 VAL B N 1
ATOM 1328 C CA . VAL B 1 28 ? 11.57 6.844 -8.82 1 95.12 28 VAL B CA 1
ATOM 1329 C C . VAL B 1 28 ? 11.539 8.367 -8.875 1 95.12 28 VAL B C 1
ATOM 1331 O O . VAL B 1 28 ? 11.016 9.023 -7.973 1 95.12 28 VAL B O 1
ATOM 1334 N N . HIS B 1 29 ? 12.023 8.898 -9.93 1 96 29 HIS B N 1
ATOM 1335 C CA . HIS B 1 29 ? 12.047 10.352 -10.102 1 96 29 HIS B CA 1
ATOM 1336 C C . HIS B 1 29 ? 10.633 10.922 -10.141 1 96 29 HIS B C 1
ATOM 1338 O O . HIS B 1 29 ? 10.352 11.945 -9.508 1 96 29 HIS B O 1
ATOM 1344 N N . SER B 1 30 ? 9.781 10.273 -10.906 1 94.75 30 SER B N 1
ATOM 1345 C CA . SER B 1 30 ? 8.398 10.711 -11.031 1 94.75 30 SER B CA 1
ATOM 1346 C C . SER B 1 30 ? 7.699 10.719 -9.672 1 94.75 30 SER B C 1
ATOM 1348 O O . SER B 1 30 ? 6.973 11.656 -9.344 1 94.75 30 SER B O 1
ATOM 1350 N N . LEU B 1 31 ? 7.93 9.727 -8.93 1 94.31 31 LEU B N 1
ATOM 1351 C CA . LEU B 1 31 ? 7.316 9.625 -7.609 1 94.31 31 LEU B CA 1
ATOM 1352 C C . LEU B 1 31 ? 7.855 10.703 -6.676 1 94.31 31 LEU B C 1
ATOM 1354 O O . LEU B 1 31 ? 7.098 11.312 -5.922 1 94.31 31 LEU B O 1
ATOM 1358 N N . MET B 1 32 ? 9.141 10.891 -6.727 1 96.38 32 MET B N 1
ATOM 1359 C CA . MET B 1 32 ? 9.742 11.93 -5.895 1 96.38 32 MET B CA 1
ATOM 1360 C C . MET B 1 32 ? 9.188 13.305 -6.254 1 96.38 32 MET B C 1
ATOM 1362 O O . MET B 1 32 ? 8.953 14.133 -5.371 1 96.38 32 MET B O 1
ATOM 1366 N N . ARG B 1 33 ? 8.977 13.523 -7.523 1 96.31 33 ARG B N 1
ATOM 1367 C CA . ARG B 1 33 ? 8.375 14.781 -7.969 1 96.31 33 ARG B CA 1
ATOM 1368 C C . ARG B 1 33 ? 6.949 14.922 -7.445 1 96.31 33 ARG B C 1
ATOM 1370 O O . ARG B 1 33 ? 6.59 15.961 -6.887 1 96.31 33 ARG B O 1
ATOM 1377 N N . THR B 1 34 ? 6.176 13.93 -7.586 1 95.12 34 THR B N 1
ATOM 1378 C CA . THR B 1 34 ? 4.77 13.93 -7.195 1 95.12 34 THR B CA 1
ATOM 1379 C C . THR B 1 34 ? 4.629 14.203 -5.699 1 95.12 34 THR B C 1
ATOM 1381 O O . THR B 1 34 ? 3.707 14.906 -5.277 1 95.12 34 THR B O 1
ATOM 1384 N N . PHE B 1 35 ? 5.586 13.766 -4.906 1 95.88 35 PHE B N 1
ATOM 1385 C CA . PHE B 1 35 ? 5.465 13.883 -3.459 1 95.88 35 PHE B CA 1
ATOM 1386 C C . PHE B 1 35 ? 6.398 14.961 -2.922 1 95.88 35 PHE B C 1
ATOM 1388 O O . PHE B 1 35 ? 6.699 14.992 -1.728 1 95.88 35 PHE B O 1
ATOM 1395 N N . ASP B 1 36 ? 6.832 15.797 -3.811 1 96.19 36 ASP B N 1
ATOM 1396 C CA . ASP B 1 36 ? 7.66 16.938 -3.451 1 96.19 36 ASP B CA 1
ATOM 1397 C C . ASP B 1 36 ? 8.875 16.5 -2.635 1 96.19 36 ASP B C 1
ATOM 1399 O O . ASP B 1 36 ? 9.117 17.031 -1.548 1 96.19 36 ASP B O 1
ATOM 1403 N N . LEU B 1 37 ? 9.625 15.531 -3.188 1 97.12 37 LEU B N 1
ATOM 1404 C CA . LEU B 1 37 ? 10.766 14.961 -2.477 1 97.12 37 LEU B CA 1
ATOM 1405 C C . LEU B 1 37 ? 12.039 15.102 -3.301 1 97.12 37 LEU B C 1
ATOM 1407 O O . LEU B 1 37 ? 13.07 14.508 -2.967 1 97.12 37 LEU B O 1
ATOM 1411 N N . LEU B 1 38 ? 12.016 15.805 -4.445 1 96.44 38 LEU B N 1
ATOM 1412 C CA . LEU B 1 38 ? 13.18 15.922 -5.328 1 96.44 38 LEU B CA 1
ATOM 1413 C C . LEU B 1 38 ? 14.375 16.484 -4.574 1 96.44 38 LEU B C 1
ATOM 1415 O O . LEU B 1 38 ? 15.516 16.078 -4.812 1 96.44 38 LEU B O 1
ATOM 1419 N N . GLY B 1 39 ? 14.195 17.344 -3.645 1 95.69 39 GLY B N 1
ATOM 1420 C CA . GLY B 1 39 ? 15.281 17.953 -2.887 1 95.69 39 GLY B CA 1
ATOM 1421 C C . GLY B 1 39 ? 15.75 17.094 -1.727 1 95.69 39 GLY B C 1
ATOM 1422 O O . GLY B 1 39 ? 16.703 17.453 -1.03 1 95.69 39 GLY B O 1
ATOM 1423 N N . TYR B 1 40 ? 15.219 15.883 -1.589 1 96.5 40 TYR B N 1
ATOM 1424 C CA . TYR B 1 40 ? 15.5 15.07 -0.405 1 96.5 40 TYR B CA 1
ATOM 1425 C C . TYR B 1 40 ? 16.234 13.789 -0.776 1 96.5 40 TYR B C 1
ATOM 1427 O O . TYR B 1 40 ? 16.531 12.969 0.09 1 96.5 40 TYR B O 1
ATOM 1435 N N . GLY B 1 41 ? 16.562 13.617 -2.025 1 96 41 GLY B N 1
ATOM 1436 C CA . GLY B 1 41 ? 17.109 12.352 -2.506 1 96 41 GLY B CA 1
ATOM 1437 C C . GLY B 1 41 ? 18.359 11.922 -1.766 1 96 41 GLY B C 1
ATOM 1438 O O . GLY B 1 41 ? 18.547 10.734 -1.492 1 96 41 GLY B O 1
ATOM 1439 N N . HIS B 1 42 ? 19.172 12.867 -1.387 1 96.75 42 HIS B N 1
ATOM 1440 C CA . HIS B 1 42 ? 20.453 12.555 -0.769 1 96.75 42 HIS B CA 1
ATOM 1441 C C . HIS B 1 42 ? 20.359 12.562 0.753 1 96.75 42 HIS B C 1
ATOM 1443 O O . HIS B 1 42 ? 21.312 12.219 1.447 1 96.75 42 HIS B O 1
ATOM 1449 N N . GLU B 1 43 ? 19.219 12.891 1.268 1 95.75 43 GLU B N 1
ATOM 1450 C CA . GLU B 1 43 ? 19.031 12.938 2.715 1 95.75 43 GLU B CA 1
ATOM 1451 C C . GLU B 1 43 ? 18.891 11.539 3.299 1 95.75 43 GLU B C 1
ATOM 1453 O O . GLU B 1 43 ? 18.25 10.664 2.707 1 95.75 43 GLU B O 1
ATOM 1458 N N . LYS B 1 44 ? 19.594 11.422 4.465 1 94.88 44 LYS B N 1
ATOM 1459 C CA . LYS B 1 44 ? 19.391 10.18 5.203 1 94.88 44 LYS B CA 1
ATOM 1460 C C . LYS B 1 44 ? 17.969 10.109 5.766 1 94.88 44 LYS B C 1
ATOM 1462 O O . LYS B 1 44 ? 17.422 11.117 6.184 1 94.88 44 LYS B O 1
ATOM 1467 N N . LEU B 1 45 ? 17.422 8.875 5.805 1 93.44 45 LEU B N 1
ATOM 1468 C CA . LEU B 1 45 ? 16.047 8.672 6.246 1 93.44 45 LEU B CA 1
ATOM 1469 C C . LEU B 1 45 ? 15.844 9.219 7.652 1 93.44 45 LEU B C 1
ATOM 1471 O O . LEU B 1 45 ? 14.805 9.805 7.949 1 93.44 45 LEU B O 1
ATOM 1475 N N . GLN B 1 46 ? 16.828 9.062 8.555 1 89.81 46 GLN B N 1
ATOM 1476 C CA . GLN B 1 46 ? 16.703 9.477 9.953 1 89.81 46 GLN B CA 1
ATOM 1477 C C . GLN B 1 46 ? 16.656 10.992 10.07 1 89.81 46 GLN B C 1
ATOM 1479 O O . GLN B 1 46 ? 16.266 11.531 11.109 1 89.81 46 GLN B O 1
ATOM 1484 N N . ASN B 1 47 ? 17.047 11.742 9.047 1 92.88 47 ASN B N 1
ATOM 1485 C CA . ASN B 1 47 ? 17.125 13.195 9.086 1 92.88 47 ASN B CA 1
ATOM 1486 C C . ASN B 1 47 ? 15.859 13.836 8.508 1 92.88 47 ASN B C 1
ATOM 1488 O O . ASN B 1 47 ? 15.719 15.062 8.523 1 92.88 47 ASN B O 1
ATOM 1492 N N . LEU B 1 48 ? 15.016 13.055 8.016 1 93.56 48 LEU B N 1
ATOM 1493 C CA . LEU B 1 48 ? 13.797 13.594 7.418 1 93.56 48 LEU B CA 1
ATOM 1494 C C . LEU B 1 48 ? 12.867 14.148 8.484 1 93.56 48 LEU B C 1
ATOM 1496 O O . LEU B 1 48 ? 12.727 13.562 9.562 1 93.56 48 LEU B O 1
ATOM 1500 N N . SER B 1 49 ? 12.312 15.32 8.148 1 91.31 49 SER B N 1
ATOM 1501 C CA . SER B 1 49 ? 11.242 15.82 9 1 91.31 49 SER B CA 1
ATOM 1502 C C . SER B 1 49 ? 10.039 14.883 8.984 1 91.31 49 SER B C 1
ATOM 1504 O O . SER B 1 49 ? 9.969 13.969 8.156 1 91.31 49 SER B O 1
ATOM 1506 N N . LYS B 1 50 ? 9.062 15.117 9.867 1 89.56 50 LYS B N 1
ATOM 1507 C CA . LYS B 1 50 ? 7.855 14.305 9.945 1 89.56 50 LYS B CA 1
ATOM 1508 C C . LYS B 1 50 ? 7.059 14.383 8.648 1 89.56 50 LYS B C 1
ATOM 1510 O O . LYS B 1 50 ? 6.559 13.367 8.156 1 89.56 50 LYS B O 1
ATOM 1515 N N . SER B 1 51 ? 6.98 15.547 8.195 1 92.19 51 SER B N 1
ATOM 1516 C CA . SER B 1 51 ? 6.219 15.766 6.969 1 92.19 51 SER B CA 1
ATOM 1517 C C . SER B 1 51 ? 6.891 15.094 5.773 1 92.19 51 SER B C 1
ATOM 1519 O O . SER B 1 51 ? 6.23 14.43 4.977 1 92.19 51 SER B O 1
ATOM 1521 N N . ALA B 1 52 ? 8.188 15.234 5.586 1 93.75 52 ALA B N 1
ATOM 1522 C CA . ALA B 1 52 ? 8.93 14.609 4.5 1 93.75 52 ALA B CA 1
ATOM 1523 C C . ALA B 1 52 ? 8.906 13.086 4.633 1 93.75 52 ALA B C 1
ATOM 1525 O O . ALA B 1 52 ? 8.805 12.375 3.631 1 93.75 52 ALA B O 1
ATOM 1526 N N . ARG B 1 53 ? 8.969 12.695 5.832 1 93.31 53 ARG B N 1
ATOM 1527 C CA . ARG B 1 53 ? 8.922 11.266 6.113 1 93.31 53 ARG B CA 1
ATOM 1528 C C . ARG B 1 53 ? 7.586 10.664 5.684 1 93.31 53 ARG B C 1
ATOM 1530 O O . ARG B 1 53 ? 7.547 9.586 5.094 1 93.31 53 ARG B O 1
ATOM 1537 N N . ARG B 1 54 ? 6.555 11.281 6.004 1 91.75 54 ARG B N 1
ATOM 1538 C CA . ARG B 1 54 ? 5.227 10.812 5.617 1 91.75 54 ARG B CA 1
ATOM 1539 C C . ARG B 1 54 ? 5.09 10.75 4.098 1 91.75 54 ARG B C 1
ATOM 1541 O O . ARG B 1 54 ? 4.562 9.773 3.559 1 91.75 54 ARG B O 1
ATOM 1548 N N . ARG B 1 55 ? 5.531 11.781 3.506 1 93.75 55 ARG B N 1
ATOM 1549 C CA . ARG B 1 55 ? 5.457 11.797 2.049 1 93.75 55 ARG B CA 1
ATOM 1550 C C . ARG B 1 55 ? 6.328 10.703 1.439 1 93.75 55 ARG B C 1
ATOM 1552 O O . ARG B 1 55 ? 5.938 10.07 0.46 1 93.75 55 ARG B O 1
ATOM 1559 N N . ALA B 1 56 ? 7.5 10.477 2.012 1 94.56 56 ALA B N 1
ATOM 1560 C CA . ALA B 1 56 ? 8.375 9.398 1.564 1 94.56 56 ALA B CA 1
ATOM 1561 C C . ALA B 1 56 ? 7.707 8.039 1.736 1 94.56 56 ALA B C 1
ATOM 1563 O O . ALA B 1 56 ? 7.793 7.18 0.854 1 94.56 56 ALA B O 1
ATOM 1564 N N . ALA B 1 57 ? 7.07 7.871 2.877 1 91.56 57 ALA B N 1
ATOM 1565 C CA . ALA B 1 57 ? 6.355 6.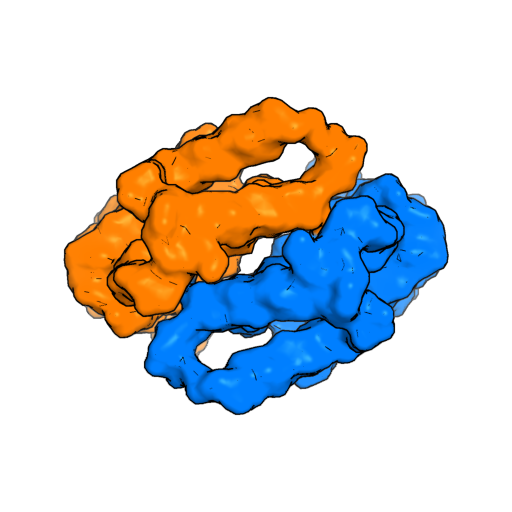621 3.127 1 91.56 57 ALA B CA 1
ATOM 1566 C C . ALA B 1 57 ? 5.266 6.391 2.084 1 91.56 57 ALA B C 1
ATOM 1568 O O . ALA B 1 57 ? 5.066 5.266 1.623 1 91.56 57 ALA B O 1
ATOM 1569 N N . MET B 1 58 ? 4.621 7.367 1.712 1 91.19 58 MET B N 1
ATOM 1570 C CA . MET B 1 58 ? 3.592 7.273 0.679 1 91.19 58 MET B CA 1
ATOM 1571 C C . MET B 1 58 ? 4.207 6.902 -0.667 1 91.19 58 MET B C 1
ATOM 1573 O O . MET B 1 58 ? 3.652 6.082 -1.4 1 91.19 58 MET B O 1
ATOM 1577 N N . ALA B 1 59 ? 5.301 7.551 -0.957 1 93 59 ALA B N 1
ATOM 1578 C CA . ALA B 1 59 ? 5.996 7.246 -2.205 1 93 59 ALA B CA 1
ATOM 1579 C C . ALA B 1 59 ? 6.375 5.77 -2.279 1 93 59 ALA B C 1
ATOM 1581 O O . ALA B 1 59 ? 6.223 5.137 -3.326 1 93 59 ALA B O 1
ATOM 1582 N N . VAL B 1 60 ? 6.832 5.273 -1.178 1 92.31 60 VAL B N 1
ATOM 1583 C CA . VAL B 1 60 ? 7.184 3.857 -1.119 1 92.31 60 VAL B CA 1
ATOM 1584 C C . VAL B 1 60 ? 5.941 3.004 -1.355 1 92.31 60 VAL B C 1
ATOM 1586 O O . VAL B 1 60 ? 5.969 2.066 -2.158 1 92.31 60 VAL B O 1
ATOM 1589 N N . ALA B 1 61 ? 4.918 3.35 -0.715 1 87.75 61 ALA B N 1
ATOM 1590 C CA . ALA B 1 61 ? 3.674 2.586 -0.796 1 87.75 61 ALA B CA 1
ATOM 1591 C C . ALA B 1 61 ? 3.102 2.615 -2.211 1 87.75 61 ALA B C 1
ATOM 1593 O O . ALA B 1 61 ? 2.475 1.651 -2.652 1 87.75 61 ALA B O 1
ATOM 1594 N N . LEU B 1 62 ? 3.396 3.637 -2.924 1 89.31 62 LEU B N 1
ATOM 1595 C CA . LEU B 1 62 ? 2.773 3.838 -4.227 1 89.31 62 LEU B CA 1
ATOM 1596 C C . LEU B 1 62 ? 3.727 3.447 -5.352 1 89.31 62 LEU B C 1
ATOM 1598 O O . LEU B 1 62 ? 3.453 3.715 -6.523 1 89.31 62 LEU B O 1
ATOM 1602 N N . MET B 1 63 ? 4.719 2.848 -4.957 1 89.5 63 MET B N 1
ATOM 1603 C CA . MET B 1 63 ? 5.723 2.449 -5.938 1 89.5 63 MET B CA 1
ATOM 1604 C C . MET B 1 63 ? 5.102 1.578 -7.027 1 89.5 63 MET B C 1
ATOM 1606 O O . MET B 1 63 ? 5.375 1.771 -8.211 1 89.5 63 MET B O 1
ATOM 1610 N N . LYS B 1 64 ? 4.258 0.741 -6.68 1 84.06 64 LYS B N 1
ATOM 1611 C CA . LYS B 1 64 ? 3.67 -0.204 -7.625 1 84.06 64 LYS B CA 1
ATOM 1612 C C . LYS B 1 64 ? 2.592 0.465 -8.477 1 84.06 64 LYS B C 1
ATOM 1614 O O . LYS B 1 64 ? 2.148 -0.096 -9.477 1 84.06 64 LYS B O 1
ATOM 1619 N N . ASP B 1 65 ? 2.219 1.645 -8.078 1 86.75 65 ASP B N 1
ATOM 1620 C CA . ASP B 1 65 ? 1.25 2.434 -8.828 1 86.75 65 ASP B CA 1
ATOM 1621 C C . ASP B 1 65 ? -0.101 1.727 -8.898 1 86.75 65 ASP B C 1
ATOM 1623 O O . ASP B 1 65 ? -0.63 1.492 -9.992 1 86.75 65 ASP B O 1
ATOM 1627 N N . PRO B 1 66 ? -0.625 1.435 -7.785 1 84.38 66 PRO B N 1
ATOM 1628 C CA . PRO B 1 66 ? -1.912 0.736 -7.758 1 84.38 66 PRO B CA 1
ATOM 1629 C C . PRO B 1 66 ? -3.061 1.592 -8.289 1 84.38 66 PRO B C 1
ATOM 1631 O O . PRO B 1 66 ? -2.99 2.822 -8.242 1 84.38 66 PRO B O 1
ATOM 1634 N N . LEU B 1 67 ? -4.125 0.864 -8.703 1 84.44 67 LEU B N 1
ATOM 1635 C CA . LEU B 1 67 ? -5.312 1.559 -9.188 1 84.44 67 LEU B CA 1
ATOM 1636 C C . LEU B 1 67 ? -6.062 2.223 -8.039 1 84.44 67 LEU B C 1
ATOM 1638 O O . LEU B 1 67 ? -6.688 3.268 -8.219 1 84.44 67 LEU B O 1
ATOM 1642 N N . LEU B 1 68 ? -5.98 1.604 -6.871 1 87.12 68 LEU B N 1
ATOM 1643 C CA . LEU B 1 68 ? -6.652 2.096 -5.672 1 87.12 68 LEU B CA 1
ATOM 1644 C C . LEU B 1 68 ? -5.68 2.18 -4.5 1 87.12 68 LEU B C 1
ATOM 1646 O O . LEU B 1 68 ? -5.062 1.18 -4.125 1 87.12 68 LEU B O 1
ATOM 1650 N N . LEU B 1 69 ? -5.531 3.385 -4.004 1 87.5 69 LEU B N 1
ATOM 1651 C CA . LEU B 1 69 ? -4.719 3.602 -2.812 1 87.5 69 LEU B CA 1
ATOM 1652 C C . LEU B 1 69 ? -5.598 3.875 -1.597 1 87.5 69 LEU B C 1
ATOM 1654 O O . LEU B 1 69 ? -6.445 4.77 -1.627 1 87.5 69 LEU B O 1
ATOM 1658 N N . VAL B 1 70 ? -5.414 3.062 -0.572 1 87.62 70 VAL B N 1
ATOM 1659 C CA . VAL B 1 70 ? -6.117 3.281 0.687 1 87.62 70 VAL B CA 1
ATOM 1660 C C . VAL B 1 70 ? -5.152 3.84 1.729 1 87.62 70 VAL B C 1
ATOM 1662 O O . VAL B 1 70 ? -4.102 3.248 1.993 1 87.62 70 VAL B O 1
ATOM 1665 N N . VAL B 1 71 ? -5.5 4.93 2.217 1 87.75 71 VAL B N 1
ATOM 1666 C CA . VAL B 1 71 ? -4.652 5.586 3.207 1 87.75 71 VAL B CA 1
ATOM 1667 C C . VAL B 1 71 ? -5.434 5.793 4.5 1 87.75 71 VAL B C 1
ATOM 1669 O O . VAL B 1 71 ? -6.492 6.426 4.5 1 87.75 71 VAL B O 1
ATOM 1672 N N . GLU B 1 72 ? -4.891 5.309 5.512 1 84.56 72 GLU B N 1
ATOM 1673 C CA . GLU B 1 72 ? -5.555 5.441 6.805 1 84.56 72 GLU B CA 1
ATOM 1674 C C . GLU B 1 72 ? -4.902 6.527 7.656 1 84.56 72 GLU B C 1
ATOM 1676 O O . GLU B 1 72 ? -3.723 6.426 8 1 84.56 72 GLU B O 1
ATOM 1681 N N . ASP B 1 73 ? -5.629 7.555 7.996 1 86.94 73 ASP B N 1
ATOM 1682 C CA . ASP B 1 73 ? -5.23 8.641 8.883 1 86.94 73 ASP B CA 1
ATOM 1683 C C . ASP B 1 73 ? -3.887 9.234 8.461 1 86.94 73 ASP B C 1
ATOM 1685 O O . ASP B 1 73 ? -2.951 9.297 9.266 1 86.94 73 ASP B O 1
ATOM 1689 N N . PRO B 1 74 ? -3.828 9.758 7.289 1 86.88 74 PRO B N 1
ATOM 1690 C CA . PRO B 1 74 ? -2.551 10.242 6.766 1 86.88 74 PRO B CA 1
ATOM 1691 C C . PRO B 1 74 ? -2.08 11.523 7.457 1 86.88 74 PRO B C 1
ATOM 1693 O O . PRO B 1 74 ? -0.912 11.898 7.34 1 86.88 74 PRO B O 1
ATOM 1696 N N . PHE B 1 75 ? -2.943 12.117 8.203 1 87.06 75 PHE B N 1
ATOM 1697 C CA . PHE B 1 75 ? -2.631 13.445 8.703 1 87.06 75 PHE B CA 1
ATOM 1698 C C . PHE B 1 75 ? -2.24 13.391 10.18 1 87.06 75 PHE B C 1
ATOM 1700 O O . PHE B 1 75 ? -1.985 14.422 10.797 1 87.06 75 PHE B O 1
ATOM 1707 N N . HIS B 1 76 ? -2.227 12.195 10.672 1 83.56 76 HIS B N 1
ATOM 1708 C CA . HIS B 1 76 ? -1.915 12.07 12.086 1 83.56 76 HIS B CA 1
ATOM 1709 C C . HIS B 1 76 ? -0.56 12.695 12.414 1 83.56 76 HIS B C 1
ATOM 1711 O O . HIS B 1 76 ? 0.423 12.445 11.711 1 83.56 76 HIS B O 1
ATOM 1717 N N . ASP B 1 77 ? -0.505 13.633 13.414 1 84.38 77 ASP B N 1
ATOM 1718 C CA . ASP B 1 77 ? 0.686 14.258 13.984 1 84.38 77 ASP B CA 1
ATOM 1719 C C . ASP B 1 77 ? 1.316 15.234 13 1 84.38 77 ASP B C 1
ATOM 1721 O O . ASP B 1 77 ? 2.51 15.531 13.086 1 84.38 77 ASP B O 1
ATOM 1725 N N . LEU B 1 78 ? 0.571 15.656 11.992 1 88.69 78 LEU B N 1
ATOM 1726 C CA . LEU B 1 78 ? 1.054 16.656 11.055 1 88.69 78 LEU B CA 1
ATOM 1727 C C . LEU B 1 78 ? 0.448 18.031 11.359 1 88.69 78 LEU B C 1
ATOM 1729 O O . LEU B 1 78 ? -0.677 18.109 11.852 1 88.69 78 LEU B O 1
ATOM 1733 N N . ASP B 1 79 ? 1.25 19.016 11.086 1 89.81 79 ASP B N 1
ATOM 1734 C CA . ASP B 1 79 ? 0.708 20.359 11.195 1 89.81 79 ASP B CA 1
ATOM 1735 C C . ASP B 1 79 ? -0.138 20.719 9.977 1 89.81 79 ASP B C 1
ATOM 1737 O O . ASP B 1 79 ? -0.166 19.969 9 1 89.81 79 ASP B O 1
ATOM 1741 N N . PRO B 1 80 ? -0.942 21.781 10.039 1 89.19 80 PRO B N 1
ATOM 1742 C CA . PRO B 1 80 ? -1.876 22.125 8.969 1 89.19 80 PRO B CA 1
ATOM 1743 C C . PRO B 1 80 ? -1.188 22.297 7.617 1 89.19 80 PRO B C 1
ATOM 1745 O O . PRO B 1 80 ? -1.725 21.875 6.59 1 89.19 80 PRO B O 1
ATOM 1748 N N . ILE B 1 81 ? -0.035 22.891 7.633 1 90.75 81 ILE B N 1
ATOM 1749 C CA . ILE B 1 81 ? 0.681 23.125 6.387 1 90.75 81 ILE B CA 1
ATOM 1750 C C . ILE B 1 81 ? 1.104 21.797 5.77 1 90.75 81 ILE B C 1
ATOM 1752 O O . ILE B 1 81 ? 0.939 21.578 4.562 1 90.75 81 ILE B O 1
ATOM 1756 N N . ALA B 1 82 ? 1.636 20.922 6.578 1 91.31 82 ALA B N 1
ATOM 1757 C CA . ALA B 1 82 ? 2.041 19.594 6.125 1 91.31 82 ALA B CA 1
ATOM 1758 C C . ALA B 1 82 ? 0.844 18.797 5.613 1 91.31 82 ALA B C 1
ATOM 1760 O O . ALA B 1 82 ? 0.961 18.047 4.645 1 91.31 82 ALA B O 1
ATOM 1761 N N . CYS B 1 83 ? -0.229 18.953 6.289 1 90.88 83 CYS B N 1
ATOM 1762 C CA . CYS B 1 83 ? -1.453 18.297 5.852 1 90.88 83 CYS B CA 1
ATOM 1763 C C . CYS B 1 83 ? -1.842 18.734 4.449 1 90.88 83 CYS B C 1
ATOM 1765 O O . CYS B 1 83 ? -2.15 17.906 3.59 1 90.88 83 CYS B O 1
ATOM 1767 N N . TYR B 1 84 ? -1.835 19.984 4.301 1 90.25 84 TYR B N 1
ATOM 1768 C CA . TYR B 1 84 ? -2.178 20.547 3.002 1 90.25 84 TYR B CA 1
ATOM 1769 C C . TYR B 1 84 ? -1.221 20.062 1.923 1 90.25 84 TYR B C 1
ATOM 1771 O O . TYR B 1 84 ? -1.645 19.719 0.816 1 90.25 84 TYR B O 1
ATOM 1779 N N . GLN B 1 85 ? 0.04 20.031 2.223 1 91.81 85 GLN B N 1
ATOM 1780 C CA . GLN B 1 85 ? 1.048 19.562 1.276 1 91.81 85 GLN B CA 1
ATOM 1781 C C . GLN B 1 85 ? 0.805 18.109 0.886 1 91.81 85 GLN B C 1
ATOM 1783 O O . GLN B 1 85 ? 0.852 17.766 -0.296 1 91.81 85 GLN B O 1
ATOM 1788 N N . LEU B 1 86 ? 0.588 17.359 1.867 1 92.88 86 LEU B N 1
ATOM 1789 C CA . LEU B 1 86 ? 0.342 15.938 1.607 1 92.88 86 LEU B CA 1
ATOM 1790 C C . LEU B 1 86 ? -0.915 15.75 0.764 1 92.88 86 LEU B C 1
ATOM 1792 O O . LEU B 1 86 ? -0.932 14.93 -0.159 1 92.88 86 LEU B O 1
ATOM 1796 N N . MET B 1 87 ? -1.964 16.438 1.082 1 92.06 87 MET B N 1
ATOM 1797 C CA . MET B 1 87 ? -3.209 16.359 0.323 1 92.06 87 MET B CA 1
ATOM 1798 C C . MET B 1 87 ? -2.98 16.734 -1.139 1 92.06 87 MET B C 1
ATOM 1800 O O . MET B 1 87 ? -3.523 16.078 -2.037 1 92.06 87 MET B O 1
ATOM 1804 N N . ASN B 1 88 ? -2.26 17.734 -1.321 1 92.5 88 ASN B N 1
ATOM 1805 C CA . ASN B 1 88 ? -1.954 18.156 -2.686 1 92.5 88 ASN B CA 1
ATOM 1806 C C . ASN B 1 88 ? -1.171 17.078 -3.436 1 92.5 88 ASN B C 1
ATOM 1808 O O . ASN B 1 88 ? -1.419 16.828 -4.617 1 92.5 88 ASN B O 1
ATOM 1812 N N . CYS B 1 89 ? -0.209 16.5 -2.771 1 94.25 89 CYS B N 1
ATOM 1813 C CA . CYS B 1 89 ? 0.548 15.414 -3.367 1 94.25 89 CYS B CA 1
ATOM 1814 C C . CYS B 1 89 ? -0.375 14.273 -3.789 1 94.25 89 CYS B C 1
ATOM 1816 O O . CYS B 1 89 ? -0.275 13.773 -4.91 1 94.25 89 CYS B O 1
ATOM 1818 N N . LEU B 1 90 ? -1.258 13.93 -2.898 1 94.12 90 LEU B N 1
ATOM 1819 C CA . LEU B 1 90 ? -2.172 12.82 -3.162 1 94.12 90 LEU B CA 1
ATOM 1820 C C . LEU B 1 90 ? -3.139 13.172 -4.289 1 94.12 90 LEU B C 1
ATOM 1822 O O . LEU B 1 90 ? -3.441 12.336 -5.137 1 94.12 90 LEU B O 1
ATOM 1826 N N . ARG B 1 91 ? -3.629 14.344 -4.27 1 92.44 91 ARG B N 1
ATOM 1827 C CA . ARG B 1 91 ? -4.5 14.812 -5.34 1 92.44 91 ARG B CA 1
ATOM 1828 C C . ARG B 1 91 ? -3.787 14.766 -6.688 1 92.44 91 ARG B C 1
ATOM 1830 O O . ARG B 1 91 ? -4.352 14.289 -7.676 1 92.44 91 ARG B O 1
ATOM 1837 N N . ASN B 1 92 ? -2.609 15.297 -6.75 1 91.56 92 ASN B N 1
ATOM 1838 C CA . ASN B 1 92 ? -1.815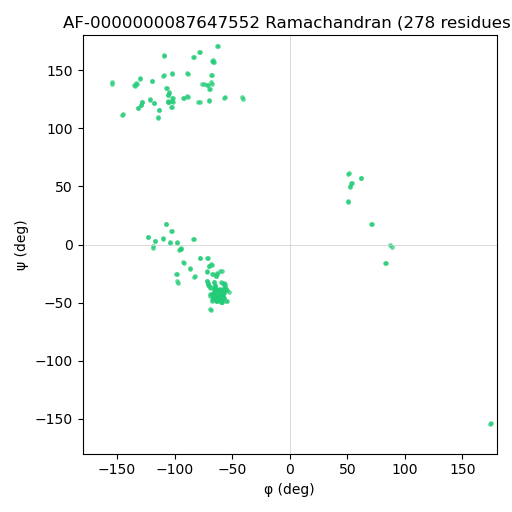 15.281 -7.973 1 91.56 92 ASN B CA 1
ATOM 1839 C C . ASN B 1 92 ? -1.552 13.859 -8.461 1 91.56 92 ASN B C 1
ATOM 1841 O O . ASN B 1 92 ? -1.659 13.57 -9.648 1 91.56 92 ASN B O 1
ATOM 1845 N N . TYR B 1 93 ? -1.173 13.031 -7.516 1 92.62 93 TYR B N 1
ATOM 1846 C CA . TYR B 1 93 ? -0.96 11.625 -7.84 1 92.62 93 TYR B CA 1
ATOM 1847 C C . TYR B 1 93 ? -2.197 11.023 -8.5 1 92.62 93 TYR B C 1
ATOM 1849 O O . TYR B 1 93 ? -2.1 10.391 -9.547 1 92.62 93 TYR B O 1
ATOM 1857 N N . ALA B 1 94 ? -3.336 11.242 -7.902 1 93.31 94 ALA B N 1
ATOM 1858 C CA . ALA B 1 94 ? -4.594 10.688 -8.391 1 93.31 94 ALA B CA 1
ATOM 1859 C C . ALA B 1 94 ? -4.941 11.25 -9.766 1 93.31 94 ALA B C 1
ATOM 1861 O O . ALA B 1 94 ? -5.332 10.508 -10.672 1 93.31 94 ALA B O 1
ATOM 1862 N N . ALA B 1 95 ? -4.785 12.531 -9.906 1 90.75 95 ALA B N 1
ATOM 1863 C CA . ALA B 1 95 ? -5.152 13.219 -11.141 1 90.75 95 ALA B CA 1
ATOM 1864 C C . ALA B 1 95 ? -4.215 12.828 -12.281 1 90.75 95 ALA B C 1
ATOM 1866 O O . ALA B 1 95 ? -4.664 12.523 -13.391 1 90.75 95 ALA B O 1
ATOM 1867 N N . GLU B 1 96 ? -2.934 12.766 -12.07 1 89.62 96 GLU B N 1
ATOM 1868 C CA . GLU B 1 96 ? -1.926 12.523 -13.094 1 89.62 96 GLU B CA 1
ATOM 1869 C C . GLU B 1 96 ? -1.982 11.078 -13.594 1 89.62 96 GLU B C 1
ATOM 1871 O O . GLU B 1 96 ? -1.694 10.812 -14.766 1 89.62 96 GLU B O 1
ATOM 1876 N N . ARG B 1 97 ? -2.314 10.227 -12.711 1 90.12 97 ARG B N 1
ATOM 1877 C CA . ARG B 1 97 ? -2.221 8.805 -13.047 1 90.12 97 ARG B CA 1
ATOM 1878 C C . ARG B 1 97 ? -3.607 8.188 -13.172 1 90.12 97 ARG B C 1
ATOM 1880 O O . ARG B 1 97 ? -3.732 6.98 -13.398 1 90.12 97 ARG B O 1
ATOM 1887 N N . SER B 1 98 ? -4.637 8.961 -13.086 1 92.38 98 SER B N 1
ATOM 1888 C CA . SER B 1 98 ? -6.012 8.477 -13.141 1 92.38 98 SER B CA 1
ATOM 1889 C C . SER B 1 98 ? -6.242 7.348 -12.141 1 92.38 98 SER B C 1
ATOM 1891 O O . SER B 1 98 ? -6.723 6.273 -12.516 1 92.38 98 SER B O 1
ATOM 1893 N N . ARG B 1 99 ? -5.82 7.648 -10.922 1 92 99 ARG B N 1
ATOM 1894 C CA . ARG B 1 99 ? -5.957 6.68 -9.836 1 92 99 ARG B CA 1
ATOM 1895 C C . ARG B 1 99 ? -7.012 7.129 -8.836 1 92 99 ARG B C 1
ATOM 1897 O O . ARG B 1 99 ? -7.406 8.297 -8.82 1 92 99 ARG B O 1
ATOM 1904 N N . ILE B 1 100 ? -7.461 6.145 -8.008 1 91.19 100 ILE B N 1
ATOM 1905 C CA . ILE B 1 100 ? -8.398 6.418 -6.922 1 91.19 100 ILE B CA 1
ATOM 1906 C C . ILE B 1 100 ? -7.668 6.371 -5.582 1 91.19 100 ILE B C 1
ATOM 1908 O O . ILE B 1 100 ? -6.93 5.426 -5.305 1 91.19 100 ILE B O 1
ATOM 1912 N N . VAL B 1 101 ? -7.848 7.441 -4.7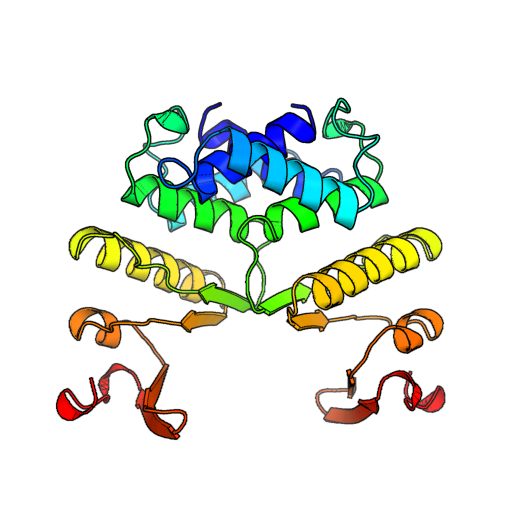97 1 92.25 101 VAL B N 1
ATOM 1913 C CA . VAL B 1 101 ? -7.305 7.477 -3.445 1 92.25 101 VAL B CA 1
ATOM 1914 C C . VAL B 1 101 ? -8.445 7.496 -2.43 1 92.25 101 VAL B C 1
ATOM 1916 O O . VAL B 1 101 ? -9.281 8.398 -2.441 1 92.25 101 VAL B O 1
ATOM 1919 N N . LEU B 1 102 ? -8.492 6.449 -1.67 1 91.31 102 LEU B N 1
ATOM 1920 C CA . LEU B 1 102 ? -9.43 6.363 -0.552 1 91.31 102 LEU B CA 1
ATOM 1921 C C . LEU B 1 102 ? -8.719 6.629 0.771 1 91.31 102 LEU B C 1
ATOM 1923 O O . LEU B 1 102 ? -7.711 5.984 1.082 1 91.31 102 LEU B O 1
ATOM 1927 N N . MET B 1 103 ? -9.273 7.602 1.524 1 91 103 MET B N 1
ATOM 1928 C CA . MET B 1 103 ? -8.625 7.953 2.783 1 91 103 MET B CA 1
ATOM 1929 C C . MET B 1 103 ? -9.633 7.98 3.928 1 91 103 MET B C 1
ATOM 1931 O O . MET B 1 103 ? -10.797 8.312 3.725 1 91 103 MET B O 1
ATOM 1935 N N . THR B 1 104 ? -9.203 7.555 5.035 1 89.31 104 THR B N 1
ATOM 1936 C CA . THR B 1 104 ? -9.945 7.75 6.277 1 89.31 104 THR B CA 1
ATOM 1937 C C . THR B 1 104 ? -9.305 8.844 7.125 1 89.31 104 THR B C 1
ATOM 1939 O O . THR B 1 104 ? -8.078 8.883 7.27 1 89.31 104 THR B O 1
ATOM 1942 N N . ILE B 1 105 ? -10.133 9.703 7.543 1 87.31 105 ILE B N 1
ATOM 1943 C CA . ILE B 1 105 ? -9.633 10.828 8.328 1 87.31 105 ILE B CA 1
ATOM 1944 C C . ILE B 1 105 ? -10.43 10.945 9.625 1 87.31 105 ILE B C 1
ATOM 1946 O O . ILE B 1 105 ? -11.656 10.945 9.609 1 87.31 105 ILE B O 1
ATOM 1950 N N . GLY B 1 106 ? -9.727 10.891 10.68 1 82.69 106 GLY B N 1
ATOM 1951 C CA . GLY B 1 106 ? -10.391 11.062 11.961 1 82.69 106 GLY B CA 1
ATOM 1952 C C . GLY B 1 106 ? -10.898 12.469 12.188 1 82.69 106 GLY B C 1
ATOM 1953 O O . GLY B 1 106 ? -12.039 12.664 12.617 1 82.69 106 GLY B O 1
ATOM 1954 N N . ARG B 1 107 ? -10.133 13.477 12.109 1 76.62 107 ARG B N 1
ATOM 1955 C CA . ARG B 1 107 ? -10.531 14.875 12.25 1 76.62 107 ARG B CA 1
ATOM 1956 C C . ARG B 1 107 ? -10.336 15.633 10.945 1 76.62 107 ARG B C 1
ATOM 1958 O O . ARG B 1 107 ? -9.203 15.789 10.477 1 76.62 107 ARG B O 1
ATOM 1965 N N . LEU B 1 108 ? -11.461 15.906 10.438 1 73.12 108 LEU B N 1
ATOM 1966 C CA . LEU B 1 108 ? -11.383 16.578 9.148 1 73.12 108 LEU B CA 1
ATOM 1967 C C . LEU B 1 108 ? -11.391 18.094 9.336 1 73.12 108 LEU B C 1
ATOM 1969 O O . LEU B 1 108 ? -12.211 18.625 10.086 1 73.12 108 LEU B O 1
ATOM 1973 N N . ARG B 1 109 ? -10.445 18.656 8.797 1 75.75 109 ARG B N 1
ATOM 1974 C CA . ARG B 1 109 ? -10.445 20.109 8.719 1 75.75 109 ARG B CA 1
ATOM 1975 C C . ARG B 1 109 ? -11.133 20.594 7.441 1 75.75 109 ARG B C 1
ATOM 1977 O O . ARG B 1 109 ? -11.094 19.906 6.418 1 75.75 109 ARG B O 1
ATOM 1984 N N . SER B 1 110 ? -11.797 21.75 7.504 1 74.75 110 SER B N 1
ATOM 1985 C CA . SER B 1 110 ? -12.586 22.297 6.402 1 74.75 110 SER B CA 1
ATOM 1986 C C . SER B 1 110 ? -11.719 22.531 5.168 1 74.75 110 SER B C 1
ATOM 1988 O O . SER B 1 110 ? -12.164 22.312 4.039 1 74.75 110 SER B O 1
ATOM 1990 N N . ASP B 1 111 ? -10.562 23.016 5.344 1 76.31 111 ASP B N 1
ATOM 1991 C CA . ASP B 1 111 ? -9.672 23.328 4.234 1 76.31 111 ASP B CA 1
ATOM 1992 C C . ASP B 1 111 ? -9.289 22.078 3.463 1 76.31 111 ASP B C 1
ATOM 1994 O O . ASP B 1 111 ? -9.055 22.125 2.254 1 76.31 111 ASP B O 1
ATOM 1998 N N . ILE B 1 112 ? -9.32 20.938 4.074 1 80.69 112 ILE B N 1
ATOM 1999 C CA . ILE B 1 112 ? -8.969 19.672 3.453 1 80.69 112 ILE B CA 1
ATOM 2000 C C . ILE B 1 112 ? -10.164 19.125 2.668 1 80.69 112 ILE B C 1
ATOM 2002 O O . ILE B 1 112 ? -9.992 18.516 1.612 1 80.69 112 ILE B O 1
ATOM 2006 N N . CYS B 1 113 ? -11.289 19.469 3.049 1 79.62 113 CYS B N 1
ATOM 2007 C CA . CYS B 1 113 ? -12.516 19 2.418 1 79.62 113 CYS B CA 1
ATOM 2008 C C . CYS B 1 113 ? -12.633 19.516 0.992 1 79.62 113 CYS B C 1
ATOM 2010 O O . CYS B 1 113 ? -13.133 18.812 0.109 1 79.62 113 CYS B O 1
ATOM 2012 N N . GLN B 1 114 ? -12.117 20.656 0.824 1 81.69 114 GLN B N 1
ATOM 2013 C CA . GLN B 1 114 ? -12.266 21.297 -0.474 1 81.69 114 GLN B CA 1
ATOM 2014 C C . GLN B 1 114 ? -11.445 20.578 -1.542 1 81.69 114 GLN B C 1
ATOM 2016 O O . GLN B 1 114 ? -11.711 20.719 -2.736 1 81.69 114 GLN B O 1
ATOM 2021 N N . ILE B 1 115 ? -10.523 19.828 -1.144 1 86 115 ILE B N 1
ATOM 2022 C CA . ILE B 1 115 ? -9.633 19.141 -2.074 1 86 115 ILE B CA 1
ATOM 2023 C C . ILE B 1 115 ? -10.195 17.766 -2.4 1 86 115 ILE B C 1
ATOM 2025 O O . ILE B 1 115 ? -9.82 17.156 -3.406 1 86 115 ILE B O 1
ATOM 2029 N N . ILE B 1 116 ? -11.102 17.344 -1.611 1 88.56 116 ILE B N 1
ATOM 2030 C CA . ILE B 1 116 ? -11.633 16 -1.724 1 88.56 116 ILE B CA 1
ATOM 2031 C C . ILE B 1 116 ? -12.812 15.984 -2.701 1 88.56 116 ILE B C 1
ATOM 2033 O O . ILE B 1 116 ? -13.727 16.797 -2.594 1 88.56 116 ILE B O 1
ATOM 2037 N N . SER B 1 117 ? -12.742 15.062 -3.721 1 91.5 117 SER B N 1
ATOM 2038 C CA . SER B 1 117 ? -13.812 14.969 -4.711 1 91.5 117 SER B CA 1
ATOM 2039 C C . SER B 1 117 ? -15.102 14.453 -4.086 1 91.5 117 SER B C 1
ATOM 2041 O O . SER B 1 117 ? -16.172 15.023 -4.305 1 91.5 117 SER B O 1
ATOM 2043 N N . ARG B 1 118 ? -15.039 13.398 -3.33 1 92.56 118 ARG B N 1
ATOM 2044 C CA . ARG B 1 118 ? -16.188 12.797 -2.643 1 92.56 118 ARG B CA 1
ATOM 2045 C C . ARG B 1 118 ? -15.844 12.492 -1.188 1 92.56 118 ARG B C 1
ATOM 2047 O O . ARG B 1 118 ? -14.734 12.055 -0.88 1 92.56 118 ARG B O 1
ATOM 2054 N N . ILE B 1 119 ? -16.812 12.766 -0.315 1 91.12 119 ILE B N 1
ATOM 2055 C CA . ILE B 1 119 ? -16.578 12.555 1.109 1 91.12 119 ILE B CA 1
ATOM 2056 C C . ILE B 1 119 ? -17.797 11.859 1.735 1 91.12 119 ILE B C 1
ATOM 2058 O O . ILE B 1 119 ? -18.938 12.102 1.335 1 91.12 119 ILE B O 1
ATOM 2062 N N . THR B 1 120 ? -17.547 10.938 2.539 1 92 120 THR B N 1
ATOM 2063 C CA . THR B 1 120 ? -18.547 10.312 3.396 1 92 120 THR B CA 1
ATOM 2064 C C . THR B 1 120 ? -18.219 10.531 4.867 1 92 120 THR B C 1
ATOM 2066 O O . THR B 1 120 ? -17.125 10.18 5.316 1 92 120 THR B O 1
ATOM 2069 N N . VAL B 1 121 ? -19.125 11.141 5.598 1 90.62 121 VAL B N 1
ATOM 2070 C CA . VAL B 1 121 ? -18.938 11.422 7.02 1 90.62 121 VAL B CA 1
ATOM 2071 C C . VAL B 1 121 ? -19.719 10.414 7.855 1 90.62 121 VAL B C 1
ATOM 2073 O O . VAL B 1 121 ? -20.938 10.266 7.684 1 90.62 121 VAL B O 1
ATOM 2076 N N . LEU B 1 122 ? -18.953 9.805 8.672 1 90.38 122 LEU B N 1
ATOM 2077 C CA . LEU B 1 122 ? -19.562 8.828 9.562 1 90.38 122 LEU B CA 1
ATOM 2078 C C . LEU B 1 122 ? -19.625 9.352 10.992 1 90.38 122 LEU B C 1
ATOM 2080 O O . LEU B 1 122 ? -18.688 9.984 11.469 1 90.38 122 LEU B O 1
ATOM 2084 N N . PHE B 1 123 ? -20.828 9.133 11.586 1 88.12 123 PHE B N 1
ATOM 2085 C CA . PHE B 1 123 ? -21.031 9.445 12.992 1 88.12 123 PHE B CA 1
ATOM 2086 C C . PHE B 1 123 ? -21.703 8.281 13.719 1 88.12 123 PHE B C 1
ATOM 2088 O O . PHE B 1 123 ? -22.828 7.91 13.406 1 88.12 123 PHE B O 1
ATOM 2095 N N . HIS B 1 124 ? -20.938 7.77 14.672 1 89.38 124 HIS B N 1
ATOM 2096 C CA . HIS B 1 124 ? -21.422 6.609 15.406 1 89.38 124 HIS B CA 1
ATOM 2097 C C . HIS B 1 124 ? -21.891 5.508 14.469 1 89.38 124 HIS B C 1
ATOM 2099 O O . HIS B 1 124 ? -22.984 4.953 14.641 1 89.38 124 HIS B O 1
ATOM 2105 N N . GLY B 1 125 ? -21.203 5.383 13.453 1 87.12 125 GLY B N 1
ATOM 2106 C CA . GLY B 1 125 ? -21.453 4.27 12.547 1 87.12 125 GLY B CA 1
ATOM 2107 C C . GLY B 1 125 ? -22.516 4.574 11.5 1 87.12 125 GLY B C 1
ATOM 2108 O O . GLY B 1 125 ? -22.797 3.748 10.633 1 87.12 125 GLY B O 1
ATOM 2109 N N . GLU B 1 126 ? -23.016 5.77 11.609 1 91.62 126 GLU B N 1
ATOM 2110 C CA . GLU B 1 126 ? -24.047 6.172 10.656 1 91.62 126 GLU B CA 1
ATOM 2111 C C . GLU B 1 126 ? -23.531 7.223 9.68 1 91.62 126 GLU B C 1
ATOM 2113 O O . GLU B 1 126 ? -22.766 8.109 10.07 1 91.62 126 GLU B O 1
ATOM 2118 N N . VAL B 1 127 ? -24.047 7.086 8.477 1 92.88 127 VAL B N 1
ATOM 2119 C CA . VAL B 1 127 ? -23.641 8.055 7.465 1 92.88 127 VAL B CA 1
ATOM 2120 C C . VAL B 1 127 ? -24.391 9.367 7.672 1 92.88 127 VAL B C 1
ATOM 2122 O O . VAL B 1 127 ? -25.625 9.406 7.59 1 92.88 127 VAL B O 1
ATOM 2125 N N . MET B 1 128 ? -23.656 10.453 7.855 1 91.38 128 MET B N 1
ATOM 2126 C CA . MET B 1 128 ? -24.25 11.781 8.047 1 91.38 128 MET B CA 1
ATOM 2127 C C . MET B 1 128 ? -24.266 12.562 6.738 1 91.38 128 MET B C 1
ATOM 2129 O O . MET B 1 128 ? -25.125 13.414 6.531 1 91.38 128 MET B O 1
ATOM 2133 N N . TYR B 1 129 ? -23.344 12.312 5.98 1 91.31 129 TYR B N 1
ATOM 2134 C CA . TYR B 1 129 ? -23.203 12.984 4.695 1 91.31 129 TYR B CA 1
ATOM 2135 C C . TYR B 1 129 ? -22.422 12.133 3.711 1 91.31 129 TYR B C 1
ATOM 2137 O O . TYR B 1 129 ? -21.469 11.438 4.102 1 91.31 129 TYR B O 1
ATOM 2145 N N . SER B 1 130 ? -22.812 12.07 2.5 1 93.5 130 SER B N 1
ATOM 2146 C CA . SER B 1 130 ? -22.078 11.43 1.417 1 93.5 130 SER B CA 1
ATOM 2147 C C . SER B 1 130 ? -22.266 12.172 0.1 1 93.5 130 SER B C 1
ATOM 2149 O O . SER B 1 130 ? -23.391 12.266 -0.409 1 93.5 130 SER B O 1
ATOM 2151 N N . GLY B 1 131 ? -21.297 12.742 -0.364 1 92 131 GLY B N 1
ATOM 2152 C CA . GLY B 1 131 ? -21.391 13.539 -1.576 1 92 131 GLY B CA 1
ATOM 2153 C C . GLY B 1 131 ? -20.094 14.281 -1.896 1 92 131 GLY B C 1
ATOM 2154 O O . GLY B 1 131 ? -19 13.805 -1.577 1 92 131 GLY B O 1
ATOM 2155 N N . ASN B 1 132 ? -20.281 15.375 -2.611 1 90.56 132 ASN B N 1
ATOM 2156 C CA . ASN B 1 132 ? -19.141 16.188 -3.004 1 90.56 132 ASN B CA 1
ATOM 2157 C C . ASN B 1 132 ? -18.516 16.906 -1.803 1 90.56 132 ASN B C 1
ATOM 2159 O O . ASN B 1 132 ? -19.234 17.391 -0.93 1 90.56 132 ASN B O 1
ATOM 2163 N N . GLY B 1 133 ? -17.172 16.797 -1.8 1 86.44 133 GLY B N 1
ATOM 2164 C CA . GLY B 1 133 ? -16.469 17.438 -0.71 1 86.44 133 GLY B CA 1
ATOM 2165 C C . GLY B 1 133 ? -16.766 18.922 -0.589 1 86.44 133 GLY B C 1
ATOM 2166 O O . GLY B 1 133 ? -16.922 19.438 0.519 1 86.44 133 GLY B O 1
ATOM 2167 N N . LEU B 1 134 ? -16.906 19.578 -1.729 1 85 134 LEU B N 1
ATOM 2168 C CA . LEU B 1 134 ? -17.141 21.016 -1.764 1 85 134 LEU B CA 1
ATOM 2169 C C . LEU B 1 134 ? -18.516 21.359 -1.193 1 85 134 LEU B C 1
ATOM 2171 O O . LEU B 1 134 ? -18.719 22.453 -0.662 1 85 134 LEU B O 1
ATOM 2175 N N . SER B 1 135 ? -19.391 20.422 -1.255 1 86.94 135 SER B N 1
ATOM 2176 C CA . SER B 1 135 ? -20.781 20.672 -0.849 1 86.94 135 SER B CA 1
ATOM 2177 C C . SER B 1 135 ? -21.031 20.188 0.579 1 86.94 135 SER B C 1
ATOM 2179 O O . SER B 1 135 ? -22.156 20.266 1.076 1 86.94 135 SER B O 1
ATOM 2181 N N . CYS B 1 136 ? -19.969 19.688 1.187 1 83.81 136 CYS B N 1
ATOM 2182 C CA . CYS B 1 136 ? -20.156 19.188 2.543 1 83.81 136 CYS B CA 1
ATOM 2183 C C . CYS B 1 136 ? -20.391 20.328 3.521 1 83.81 136 CYS B C 1
ATOM 2185 O O . CYS B 1 136 ? -19.562 21.25 3.623 1 83.81 136 CYS B O 1
ATOM 2187 N N . PRO B 1 137 ? -21.516 20.234 4.227 1 83.31 137 PRO B N 1
ATOM 2188 C CA . PRO B 1 137 ? -21.812 21.312 5.172 1 83.31 137 PRO B CA 1
ATOM 2189 C C . PRO B 1 137 ? -20.844 21.328 6.352 1 83.31 137 PRO B C 1
ATOM 2191 O O . PRO B 1 137 ? -20.453 20.281 6.859 1 83.31 137 PRO B O 1
ATOM 2194 N N . GLU B 1 138 ? -20.469 22.516 6.723 1 81.12 138 GLU B N 1
ATOM 2195 C CA . GLU B 1 138 ? -19.562 22.688 7.859 1 81.12 138 GLU B CA 1
ATOM 2196 C C . GLU B 1 138 ? -20.172 22.125 9.141 1 81.12 138 GLU B C 1
ATOM 2198 O O . GLU B 1 138 ? -19.453 21.734 10.055 1 81.12 138 GLU B O 1
ATOM 2203 N N . THR B 1 139 ? -21.469 22.031 9.156 1 79.19 139 THR B N 1
ATOM 2204 C CA . THR B 1 139 ? -22.172 21.594 10.359 1 79.19 139 THR B CA 1
ATOM 2205 C C . THR B 1 139 ? -21.953 20.094 10.586 1 79.19 139 THR B C 1
ATOM 2207 O O . THR B 1 139 ? -22.047 19.609 11.719 1 79.19 139 THR B O 1
ATOM 2210 N N . VAL B 1 140 ? -21.641 19.531 9.469 1 76.38 140 VAL B N 1
ATOM 2211 C CA . VAL B 1 140 ? -21.469 18.078 9.578 1 76.38 140 VAL B CA 1
ATOM 2212 C C . VAL B 1 140 ? -20.031 17.766 9.984 1 76.38 140 VAL B C 1
ATOM 2214 O O . VAL B 1 140 ? -19.766 16.719 10.578 1 76.38 140 VAL B O 1
ATOM 2217 N N . LEU B 1 141 ? -19.141 1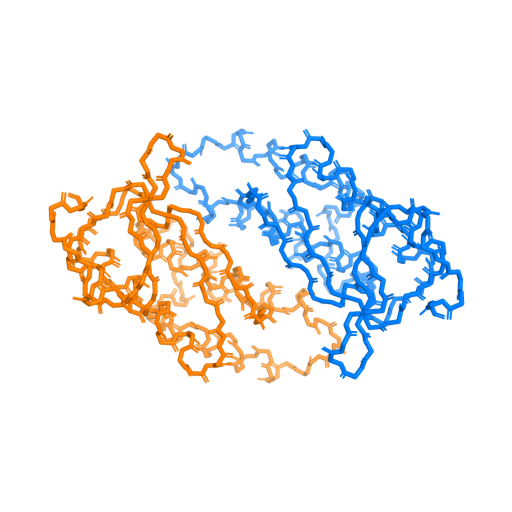8.719 9.758 1 72.44 141 LEU B N 1
ATOM 2218 C CA . LEU B 1 141 ? -17.719 18.484 10.008 1 72.44 141 LEU B CA 1
ATOM 2219 C C . LEU B 1 141 ? -17.391 18.75 11.469 1 72.44 141 LEU B C 1
ATOM 2221 O O . LEU B 1 141 ? -17.922 19.672 12.086 1 72.44 141 LEU B O 1
#

Organism: Ancylostoma caninum (NCBI:txid29170)

Radius of gyration: 19.61 Å; Cα contacts (8 Å, |Δi|>4): 379; chains: 2; bounding box: 45×48×39 Å

InterPro domains:
  IPR027417 P-loop containing nucleoside triphosphate hydrolase [G3DSA:3.40.50.300] (1-138)
  IPR027417 P-loop containing nucleoside triphosphate hydrolase [SSF52540] (2-132)
  IPR050352 ATP-binding cassette subfamily G transporters [PTHR48041] (1-135)

Sequence (282 aa):
MTLRSLLYYTASLTFGGTLPGNEIERRVHSLMRTFDLLGYGHEKLQNLSKSARRRAAMAVALMKDPLLLVVEDPFHDLDPIACYQLMNCLRNYAAERSRIVLMTIGRLRSDICQIISRITVLFHGEVMYSGNGLSCPETVLMTLRSLLYYTASLTFGGTLPGNEIERRVHSLMRTFDLLGYGHEKLQNLSKSARRRAAMAVALMKDPLLLVVEDPFHDLDPIACYQLMNCLRNYAAERSRIVLMTIGRLRSDICQIISRITVLFHGEVMYSGNGLSCPETVL

Solvent-accessible surface area (backbone atoms only — not comparable to full-atom values): 16162 Å² total; per-residue (Å²): 105,30,41,42,56,51,45,47,52,51,44,43,48,66,37,56,90,76,53,57,71,68,56,48,51,50,50,46,50,51,42,27,52,48,45,72,36,69,91,40,39,79,39,44,59,90,70,48,51,72,60,55,29,51,38,50,40,48,43,59,63,44,62,82,60,60,66,60,42,74,41,75,44,82,50,69,97,50,55,73,68,48,38,52,52,52,50,50,25,53,49,48,47,23,66,77,64,74,34,45,76,47,73,45,68,86,76,71,53,73,79,58,32,62,74,35,72,66,42,71,43,72,52,95,86,34,79,75,46,74,44,46,19,72,71,53,54,71,86,78,95,106,28,42,44,55,52,44,48,53,52,42,42,48,70,37,56,89,75,53,58,69,69,56,48,51,49,51,46,50,51,42,28,53,49,46,72,35,68,93,39,36,82,36,43,58,90,70,47,50,73,59,57,29,51,38,48,42,48,42,60,63,45,61,82,59,61,65,58,42,72,42,73,44,82,50,69,96,51,54,73,67,46,38,52,52,52,50,50,24,51,49,49,48,24,65,77,64,75,34,45,74,47,72,45,68,87,78,72,53,72,81,57,32,61,74,34,71,65,40,72,40,71,52,96,87,35,81,77,43,74,44,47,20,72,72,54,55,70,85,78,94

pLDDT: mean 89.48, std 5.74, range [69.88, 97.12]

Foldseek 3Di:
DFLQVVQLVLLCVLCPPPDDSVVSVVLSCVLCVLLVNNVRRGPDLVPDDPLNNLSSVVSSVCSNPDQ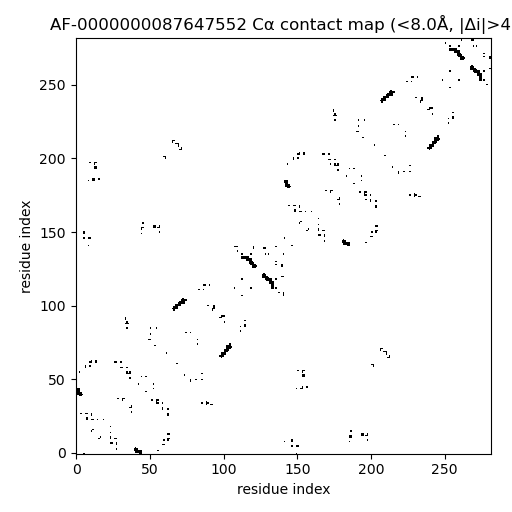EAEEEASCPPHDPVSVVSRLSSVLSSCVVSVHHYHYDHDDDDLVSLQSFQWDWDDDPRDTPDTGGSNPDDPVRD/DFLQVVQLVLLCVLQPPPDDSVVSVVLSCVLCVLLVNNVRRGPDLVPDDPLSNLSSVVSSVCSNPDQEAEEEASCPPHDPVSVVSRLSSVLSSCVVSVHHYHYDHDDDDLVSLQSFQWDWDDDPRDTPDTGGSNPDDPVSD

Nearest PDB structures (foldseek):
  4yer-assembly1_A  TM=8.620E-01  e=7.165E-07  Thermotoga maritima MSB8
  6z67-assembly2_B  TM=8.151E-01  e=3.545E-07  Streptococcus pneumoniae
  5lj6-assembly1_A  TM=7.666E-01  e=8.896E-07  Aggregatibacter actinomycetemcomitans
  8tzj-assembly1_A  TM=8.220E-01  e=2.926E-06  Vibrio cholerae
  2ihy-assembly1_A  TM=7.685E-01  e=1.898E-06  Staphylococcus aureus